Protein AF-A0A1S3XSA6-F1 (afdb_monomer)

Mean predicted aligned error: 16.28 Å

Secondary structure (DSSP, 8-state):
---PPPTT---PPPP------PPPSSPPPHHHHHHHHHHHHHHH-PPPP-PPP-SHHHHHHHHHHHHHHHHHTTT-HHHHHHHHHHHHHHT-HHHHHHHHHHHHHH-TT-HHHHHHHHHH-TT-HHHHHHHHHHHHHTT-HHHHTTTSHHHHHHHHHHHHHHH-SHHHHHHHHHHHT-S-----

InterPro domains:
  IPR011990 Tetratricopeptide-like helical domain superfamily [G3DSA:1.25.40.10] (27-174)
  IPR011990 Tetratricopeptide-like helical domain superfamily [SSF48452] (32-171)
  IPR045075 Pre-mRNA-splicing factor Syf1-like [PTHR11246] (20-114)

Radius of gyration: 31.38 Å; Cα contacts (8 Å, |Δi|>4): 63; chains: 1; bounding box: 75×47×92 Å

Sequence (184 aa):
MRVKSDPTRVKFPRPIKVKVRFPAPIQITAEQILREARDTHKSQIQPPPKQKIADSTELADYRNRKRKEFEGQINNKKSLVKYAKWEETQKDFKRTRSIYERAIELNYRDHTIWDRAVTLLPKVNQLWYKYIHMEEMLGNVNLCHKDRGEDLYEKFVAFEKRYGDRESIEDAIIGKGGLNMKMK

pLDDT: mean 72.9, std 14.92, range [29.28, 92.06]

Organism: Nicotiana tabacum (NCBI:txid4097)

Nearest PDB structures (foldseek):
  6qdv-assembly1_S  TM=5.334E-01  e=1.587E-08  Homo sapiens
  7w5b-assembly1_J  TM=5.262E-01  e=1.500E-08  Homo sapiens
  7w5a-assembly1_J  TM=5.262E-01  e=1.587E-08  Homo sapiens
  7w59-assembly1_J  TM=5.168E-01  e=1.500E-08  Homo sapiens
  5mq0-assembly1_S  TM=5.072E-01  e=1.028E-04  Saccharomyces cerevisiae

Foldseek 3Di:
DDDDDDPPDDDDDDDDPPPDPDPDPDDCDPVNVVVVVVVVVVVVPDDPDQDDDDDPVSVVVVVVVVVVVLVVVLVPLVSLVVVLVVVLVVLPLVVSQVSLVSSCVVPVPPVVSLVVNCQSCVVPVVSVVSNQVSCVVVVVPVVCPPDPVCVSVVVVVVLCVVQPDDPSSSVVSVVVPDDDPPPD

Solvent-accessible surface area (backbone atoms only — not comparable to full-atom values): 11521 Å² total; per-residue (Å²): 136,83,83,79,76,72,95,76,75,79,80,74,76,80,80,80,83,76,78,78,87,66,82,67,96,69,77,90,46,74,65,57,53,54,51,50,53,52,56,52,56,58,66,69,63,66,75,79,80,88,78,83,78,86,47,76,66,55,48,51,51,49,51,51,53,54,48,53,57,47,60,77,36,62,88,39,73,75,47,43,60,54,44,31,57,50,31,55,77,68,67,39,61,73,60,27,48,58,43,46,53,53,46,37,75,77,44,72,83,48,60,70,59,50,57,50,45,46,72,74,44,67,86,43,62,72,57,53,55,52,49,53,51,48,39,51,76,69,67,44,58,85,58,56,74,59,74,52,45,50,55,52,47,50,53,47,52,54,44,47,76,71,36,60,60,80,67,51,43,59,52,47,60,56,64,76,67,71,83,79,88,74,88,123

Structure (mmCIF, N/CA/C/O backbone):
data_AF-A0A1S3XSA6-F1
#
_entry.id   AF-A0A1S3XSA6-F1
#
loop_
_atom_site.group_PDB
_atom_site.id
_atom_site.type_symbol
_atom_site.label_atom_id
_atom_site.label_alt_id
_atom_site.label_comp_id
_atom_site.label_asym_id
_atom_site.label_entity_id
_atom_site.label_seq_id
_atom_site.pdbx_PDB_ins_code
_atom_site.Cartn_x
_atom_site.Cartn_y
_atom_site.Cartn_z
_atom_site.occupancy
_atom_site.B_iso_or_equiv
_atom_site.auth_seq_id
_atom_site.auth_comp_id
_atom_site.auth_asym_id
_atom_site.auth_atom_id
_atom_s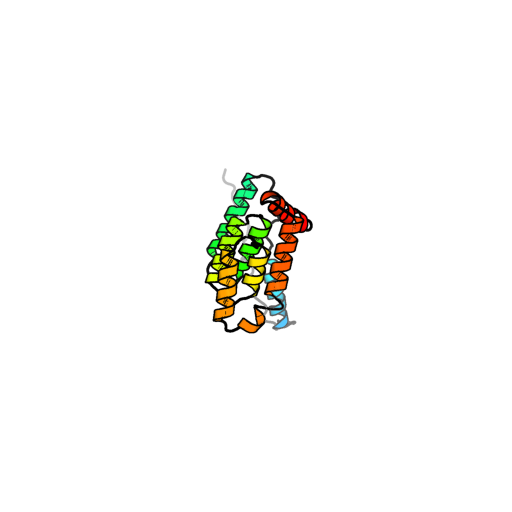ite.pdbx_PDB_model_num
ATOM 1 N N . MET A 1 1 ? -47.610 23.509 51.766 1.00 39.94 1 MET A N 1
ATOM 2 C CA . MET A 1 1 ? -47.870 22.512 52.830 1.00 39.94 1 MET A CA 1
ATOM 3 C C . MET A 1 1 ? -46.701 21.535 52.871 1.00 39.94 1 MET A C 1
ATOM 5 O O . MET A 1 1 ? -46.400 20.935 51.850 1.00 39.94 1 MET A O 1
ATOM 9 N N . ARG A 1 2 ? -45.966 21.463 53.988 1.00 44.72 2 ARG A N 1
ATOM 10 C CA . ARG A 1 2 ? -44.726 20.675 54.115 1.00 44.72 2 ARG A CA 1
ATOM 11 C C . ARG A 1 2 ? -45.075 19.310 54.714 1.00 44.72 2 ARG A C 1
ATOM 13 O O . ARG A 1 2 ? -45.509 19.254 55.861 1.00 44.72 2 ARG A O 1
ATOM 20 N N . VAL A 1 3 ? -44.935 18.243 53.927 1.00 54.56 3 VAL A N 1
ATOM 21 C CA . VAL A 1 3 ? -45.182 16.856 54.354 1.00 54.56 3 VAL A CA 1
ATOM 22 C C . VAL A 1 3 ? -44.220 16.530 55.499 1.00 54.56 3 VAL A C 1
ATOM 24 O O . VAL A 1 3 ? -43.004 16.519 55.305 1.00 54.56 3 VAL A O 1
ATOM 27 N N . LYS A 1 4 ? -44.752 16.346 56.712 1.00 54.97 4 LYS A N 1
ATOM 28 C CA . LYS A 1 4 ? -43.969 15.904 57.869 1.00 54.97 4 LYS A CA 1
ATOM 29 C C . LYS A 1 4 ? -43.559 14.451 57.617 1.00 54.97 4 LYS A C 1
ATOM 31 O O . LYS A 1 4 ? -44.414 13.605 57.397 1.00 54.97 4 LYS A O 1
ATOM 36 N N . SER A 1 5 ? -42.258 14.186 57.591 1.00 63.66 5 SER A N 1
ATOM 37 C CA . SER A 1 5 ? -41.700 12.835 57.506 1.00 63.66 5 SER A CA 1
ATOM 38 C C . SER A 1 5 ? -42.060 12.031 58.758 1.00 63.66 5 SER A C 1
ATOM 40 O O . SER A 1 5 ? -41.846 12.532 59.863 1.00 63.66 5 SER A O 1
ATOM 42 N N . ASP A 1 6 ? -42.567 10.808 58.578 1.00 62.34 6 ASP A N 1
ATOM 43 C CA . ASP A 1 6 ? -42.983 9.910 59.664 1.00 62.34 6 ASP A CA 1
ATOM 44 C C . ASP A 1 6 ? -41.880 9.715 60.725 1.00 62.34 6 ASP A C 1
ATOM 46 O O . ASP A 1 6 ? -40.767 9.295 60.379 1.00 62.34 6 ASP A O 1
ATOM 50 N N . PRO A 1 7 ? -42.164 9.965 62.020 1.00 61.25 7 PRO A N 1
ATOM 51 C CA . PRO A 1 7 ? -41.180 9.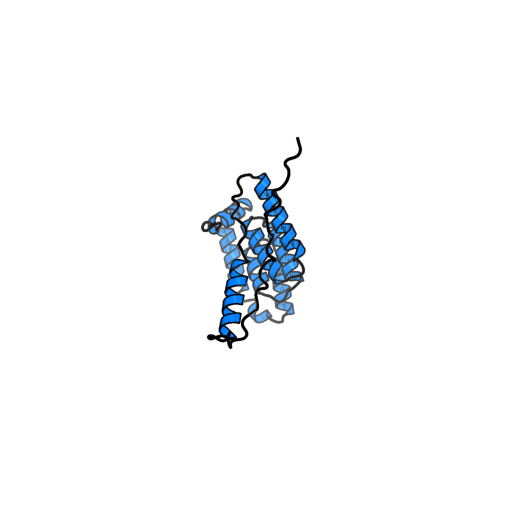881 63.103 1.00 61.25 7 PRO A CA 1
ATOM 52 C C . PRO A 1 7 ? -40.751 8.445 63.463 1.00 61.25 7 PRO A C 1
ATOM 54 O O . PRO A 1 7 ? -39.936 8.260 64.360 1.00 61.25 7 PRO A O 1
ATOM 57 N N . THR A 1 8 ? -41.255 7.421 62.768 1.00 64.19 8 THR A N 1
ATOM 58 C CA . THR A 1 8 ? -40.989 5.999 63.056 1.00 64.19 8 THR A CA 1
ATOM 59 C C . THR A 1 8 ? -40.078 5.302 62.040 1.00 64.19 8 THR A C 1
ATOM 61 O O . THR A 1 8 ? -39.776 4.117 62.196 1.00 64.19 8 THR A O 1
ATOM 64 N N . ARG A 1 9 ? -39.573 5.993 61.006 1.00 60.41 9 ARG A N 1
ATOM 65 C CA . ARG A 1 9 ? -38.708 5.358 59.993 1.00 60.41 9 ARG A CA 1
ATOM 66 C C . ARG A 1 9 ? -37.253 5.245 60.463 1.00 60.41 9 ARG A C 1
ATOM 68 O O . ARG A 1 9 ? -36.409 6.080 60.134 1.00 60.41 9 ARG A O 1
ATOM 75 N N . VAL A 1 10 ? -36.948 4.168 61.184 1.00 67.06 10 VAL A N 1
ATOM 76 C CA . VAL A 1 10 ? -35.579 3.788 61.571 1.00 67.06 10 VAL A CA 1
ATOM 77 C C . VAL A 1 10 ? -34.775 3.427 60.313 1.00 67.06 10 VAL A C 1
ATOM 79 O O . VAL A 1 10 ? -35.057 2.441 59.632 1.00 67.06 10 VAL A O 1
ATOM 82 N N . LYS A 1 11 ? -33.776 4.245 59.959 1.00 66.88 11 LYS A N 1
ATOM 83 C CA . LYS A 1 11 ? -32.819 3.925 58.888 1.00 66.88 11 LYS A CA 1
ATOM 84 C C . LYS A 1 11 ? -31.759 2.980 59.443 1.00 66.88 11 LYS A C 1
ATOM 86 O O . LYS A 1 11 ? -30.850 3.416 60.142 1.00 66.88 11 LYS A O 1
ATOM 91 N N . PHE A 1 12 ? -31.866 1.698 59.114 1.00 72.31 12 PHE A N 1
ATOM 92 C CA . PHE A 1 12 ? -30.829 0.727 59.448 1.00 72.31 12 PHE A CA 1
ATOM 93 C C . PHE A 1 12 ? -29.540 1.026 58.658 1.00 72.31 12 PHE A C 1
ATOM 95 O O . PHE A 1 12 ? -29.614 1.325 57.459 1.00 72.31 12 PHE A O 1
ATOM 102 N N . PRO A 1 13 ? -28.355 0.971 59.294 1.00 75.62 13 PRO A N 1
ATOM 103 C CA . PRO A 1 13 ? -27.086 1.122 58.591 1.00 75.62 13 PRO A CA 1
ATOM 104 C C . PRO A 1 13 ? -26.939 0.020 57.537 1.00 75.62 13 PRO A C 1
ATOM 106 O O . PRO A 1 13 ? -27.351 -1.121 57.755 1.00 75.62 13 PRO A O 1
ATOM 109 N N . ARG A 1 14 ? -26.359 0.353 56.372 1.00 75.56 14 ARG A N 1
ATOM 110 C CA . ARG A 1 14 ? -26.105 -0.647 55.323 1.00 75.56 14 ARG A CA 1
ATOM 111 C C . ARG A 1 14 ? -25.243 -1.766 55.921 1.00 75.56 14 ARG A C 1
ATOM 113 O O . ARG A 1 14 ? -24.195 -1.444 56.482 1.00 75.56 14 ARG A O 1
ATOM 120 N N . PRO A 1 15 ? -25.649 -3.042 55.816 1.00 71.06 15 PRO A N 1
ATOM 121 C CA . PRO A 1 15 ? -24.894 -4.132 56.409 1.00 71.06 15 PRO A CA 1
ATOM 122 C C . PRO A 1 15 ? -23.478 -4.143 55.833 1.00 71.06 15 PRO A C 1
ATOM 124 O O . PRO A 1 15 ? -23.282 -4.144 54.613 1.00 71.06 15 PRO A O 1
ATOM 127 N N . ILE A 1 16 ? -22.488 -4.123 56.723 1.00 68.75 16 ILE A N 1
ATOM 128 C CA . ILE A 1 16 ? -21.081 -4.267 56.360 1.00 68.75 16 ILE A CA 1
ATOM 129 C C . ILE A 1 16 ? -20.927 -5.696 55.845 1.00 68.75 16 ILE A C 1
ATOM 131 O O . ILE A 1 16 ? -21.114 -6.654 56.593 1.00 68.75 16 ILE A O 1
ATOM 135 N N . LYS A 1 17 ? -20.618 -5.857 54.556 1.00 74.69 17 LYS A N 1
ATOM 136 C CA . LYS A 1 17 ? -20.319 -7.174 53.988 1.00 74.69 17 LYS A CA 1
ATOM 137 C C . LYS A 1 17 ? -18.995 -7.660 54.574 1.00 74.69 17 LYS A C 1
ATOM 139 O O . LYS A 1 17 ? -17.927 -7.336 54.054 1.00 74.69 17 LYS A O 1
ATOM 144 N N . VAL A 1 18 ? -19.064 -8.420 55.664 1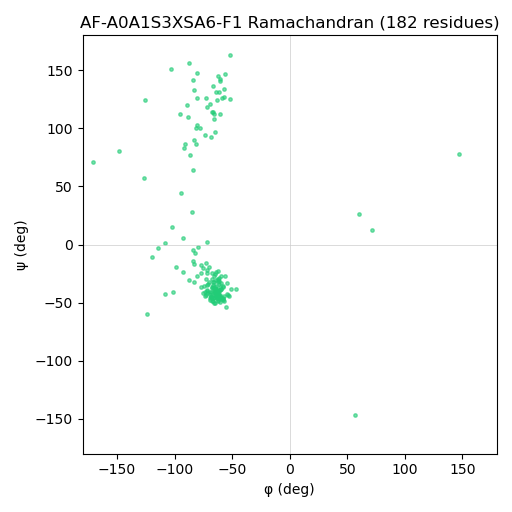.00 71.25 18 VAL A N 1
ATOM 145 C CA . VAL A 1 18 ? -17.915 -9.150 56.204 1.00 71.25 18 VAL A CA 1
ATOM 146 C C . VAL A 1 18 ? -17.538 -10.201 55.165 1.00 71.25 18 VAL A C 1
ATOM 148 O O . VAL A 1 18 ? -18.283 -11.150 54.927 1.00 71.25 18 VAL A O 1
ATOM 151 N N . LYS A 1 19 ? -16.409 -9.996 54.478 1.00 76.88 19 LYS A N 1
ATOM 152 C CA . LYS A 1 19 ? -15.885 -10.985 53.535 1.00 76.88 19 LYS A CA 1
ATOM 153 C C . LYS A 1 19 ? -15.439 -12.198 54.334 1.00 76.88 19 LYS A C 1
ATOM 155 O O . LYS A 1 19 ? -14.514 -12.123 55.140 1.00 76.88 19 LYS A O 1
ATOM 160 N N . VAL A 1 20 ? -16.138 -13.296 54.112 1.00 76.31 20 VAL A N 1
ATOM 161 C CA . VAL A 1 20 ? -15.875 -14.573 54.754 1.00 76.31 20 VAL A CA 1
ATOM 162 C C . VAL A 1 20 ? -14.480 -15.063 54.336 1.00 76.31 20 VAL A C 1
ATOM 164 O O . VAL A 1 20 ? -14.196 -15.153 53.145 1.00 76.31 20 VAL A O 1
ATOM 167 N N . ARG A 1 21 ? -13.595 -15.339 55.303 1.00 76.81 21 ARG A N 1
ATOM 168 C CA . ARG A 1 21 ? -12.204 -15.785 55.072 1.00 76.81 21 ARG A CA 1
ATOM 169 C C . ARG A 1 21 ? -12.067 -17.313 55.102 1.00 76.81 21 ARG A C 1
ATOM 171 O O . ARG A 1 21 ? -11.159 -17.838 55.739 1.00 76.81 21 ARG A O 1
ATOM 178 N N . PHE A 1 22 ? -12.978 -18.032 54.453 1.00 81.06 22 PHE A N 1
ATOM 179 C CA . PHE A 1 22 ? -12.767 -19.460 54.206 1.00 81.06 22 PHE A CA 1
ATOM 180 C C . PHE A 1 22 ? -11.851 -19.636 52.987 1.00 81.06 22 PHE A C 1
ATOM 182 O O . PHE A 1 22 ? -11.891 -18.793 52.083 1.00 81.06 22 PHE A O 1
ATOM 189 N N . PRO A 1 23 ? -11.013 -20.688 52.941 1.00 75.75 23 PRO A N 1
ATOM 190 C CA . PRO A 1 23 ? -10.256 -21.002 51.737 1.00 75.75 23 PRO A CA 1
ATOM 191 C C . PRO A 1 23 ? -11.228 -21.199 50.570 1.00 75.75 23 PRO A C 1
ATOM 193 O O . PRO A 1 23 ? -12.261 -21.855 50.715 1.00 75.75 23 PRO A O 1
ATOM 196 N N . ALA A 1 24 ? -10.919 -20.592 49.422 1.00 78.19 24 ALA A N 1
ATOM 197 C CA . ALA A 1 24 ? -11.760 -20.731 48.243 1.00 78.19 24 ALA A CA 1
ATOM 198 C C . ALA A 1 24 ? -11.806 -22.214 47.825 1.00 78.19 24 ALA A C 1
ATOM 200 O O . ALA A 1 24 ? -10.745 -22.832 47.713 1.00 78.19 24 ALA A O 1
ATOM 201 N N . PRO A 1 25 ? -12.998 -22.786 47.576 1.00 80.88 25 PRO A N 1
ATOM 202 C CA . PRO A 1 25 ? -13.129 -24.196 47.204 1.00 80.88 25 PRO A CA 1
ATOM 203 C C . PRO A 1 25 ? -12.467 -24.509 45.855 1.00 80.88 25 PRO A C 1
ATOM 205 O O . PRO A 1 25 ? -12.091 -25.646 45.599 1.00 80.88 25 PRO A O 1
ATOM 208 N N . ILE A 1 26 ? -12.306 -23.495 45.000 1.00 82.94 26 ILE A N 1
ATOM 209 C CA . ILE A 1 26 ? -11.613 -23.574 43.717 1.00 82.94 26 ILE A CA 1
ATOM 210 C C . ILE A 1 26 ? -10.546 -22.483 43.718 1.00 82.94 26 ILE A C 1
ATOM 212 O O . ILE A 1 26 ? -10.850 -21.308 43.936 1.00 82.94 26 ILE A O 1
ATOM 216 N N . GLN A 1 27 ? -9.295 -22.872 43.490 1.00 84.19 27 GLN A N 1
ATOM 217 C CA . GLN A 1 27 ? -8.189 -21.931 43.348 1.0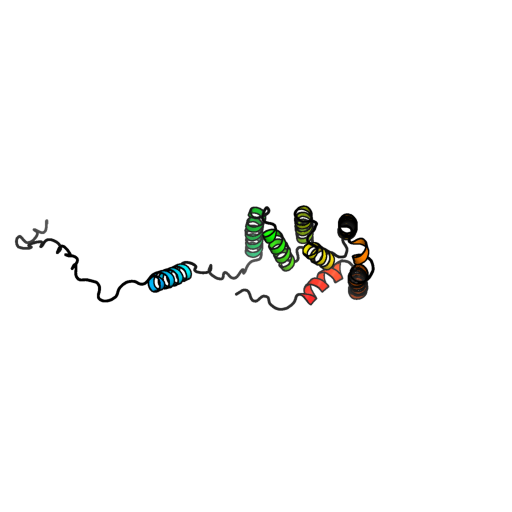0 84.19 27 GLN A CA 1
ATOM 218 C C . GLN A 1 27 ? -8.119 -21.421 41.910 1.00 84.19 27 GLN A C 1
ATOM 220 O O . GLN A 1 27 ? -8.326 -22.170 40.958 1.00 84.19 27 GLN A O 1
ATOM 225 N N . ILE A 1 28 ? -7.812 -20.137 41.748 1.00 81.38 28 ILE A N 1
ATOM 226 C CA . ILE A 1 28 ? -7.622 -19.542 40.427 1.00 81.38 28 ILE A CA 1
ATOM 227 C C . ILE A 1 28 ? -6.295 -20.061 39.867 1.00 81.38 28 ILE A C 1
ATOM 229 O O . ILE A 1 28 ? -5.238 -19.829 40.454 1.00 81.38 28 ILE A O 1
ATOM 233 N N . THR A 1 29 ? -6.346 -20.767 38.739 1.00 88.56 29 THR A N 1
ATOM 234 C CA . THR A 1 29 ? -5.151 -21.271 38.053 1.00 88.56 29 THR A CA 1
ATOM 235 C C . THR A 1 29 ? -4.602 -20.227 37.083 1.00 88.56 29 THR A C 1
ATOM 237 O O . THR A 1 29 ? -5.333 -19.371 36.579 1.00 88.56 29 THR A O 1
ATOM 240 N N . ALA A 1 30 ? -3.306 -20.309 36.770 1.00 85.62 30 ALA A N 1
ATOM 241 C CA . ALA A 1 30 ? -2.697 -19.443 35.758 1.00 85.62 30 ALA A CA 1
ATOM 242 C C . ALA A 1 30 ? -3.386 -19.595 34.387 1.00 85.62 30 ALA A C 1
ATOM 244 O O . ALA A 1 30 ? -3.577 -18.613 33.676 1.00 85.62 30 ALA A O 1
ATOM 245 N N . GLU A 1 31 ? -3.829 -20.806 34.042 1.00 87.50 31 GLU A N 1
ATOM 246 C CA . GLU A 1 31 ? -4.564 -21.070 32.803 1.00 87.50 31 GLU A CA 1
ATOM 247 C C . GLU A 1 31 ? -5.927 -20.362 32.768 1.00 87.50 31 GLU A C 1
ATOM 249 O O . GLU A 1 31 ? -6.280 -19.778 31.742 1.00 87.50 31 GLU A O 1
ATOM 254 N N . GLN A 1 32 ? -6.658 -20.347 33.890 1.00 88.50 32 GLN A N 1
ATOM 255 C CA . GLN A 1 32 ? -7.935 -19.639 34.017 1.00 88.50 32 GLN A CA 1
ATOM 256 C C . GLN A 1 32 ? -7.759 -18.143 33.719 1.00 88.50 32 GLN A C 1
ATOM 258 O O . GLN A 1 32 ? -8.495 -17.585 32.907 1.00 88.50 32 GLN A O 1
ATOM 263 N N . ILE A 1 33 ? -6.733 -17.520 34.313 1.00 89.88 33 ILE A N 1
ATOM 264 C CA . ILE A 1 33 ? -6.421 -16.095 34.124 1.00 89.88 33 ILE A CA 1
ATOM 265 C C . ILE A 1 33 ? -6.049 -15.816 32.667 1.00 89.88 33 ILE A C 1
ATOM 267 O O . ILE A 1 33 ? -6.543 -14.863 32.069 1.00 89.88 33 ILE A O 1
ATOM 271 N N . LEU A 1 34 ? -5.191 -16.648 32.071 1.00 89.69 34 LEU A N 1
ATOM 272 C CA . LEU A 1 34 ? -4.741 -16.461 30.689 1.00 89.69 34 LEU A CA 1
ATOM 273 C C . LEU A 1 34 ? -5.882 -16.649 29.677 1.00 89.69 34 LEU A C 1
ATOM 275 O O . LEU A 1 34 ? -5.952 -15.920 28.684 1.00 89.69 34 LEU A O 1
ATOM 279 N N . ARG A 1 35 ? -6.794 -17.595 29.928 1.00 88.69 35 ARG A N 1
ATOM 280 C CA . ARG A 1 35 ? -7.989 -17.820 29.104 1.00 88.69 35 ARG A CA 1
ATOM 281 C C . ARG A 1 35 ? -8.971 -16.652 29.216 1.00 88.69 35 ARG A C 1
ATOM 283 O O . ARG A 1 35 ? -9.378 -16.115 28.189 1.00 88.69 35 ARG A O 1
ATOM 290 N N . GLU A 1 36 ? -9.277 -16.207 30.432 1.00 90.19 36 GLU A N 1
ATOM 291 C CA . GLU A 1 36 ? -10.176 -15.074 30.681 1.00 90.19 36 GLU A CA 1
ATOM 292 C C . GLU A 1 36 ? -9.615 -13.760 30.114 1.00 90.19 36 GLU A C 1
ATOM 294 O O . GLU A 1 36 ? -10.336 -13.009 29.454 1.00 90.19 36 GLU A O 1
ATOM 299 N N . ALA A 1 37 ? -8.309 -13.513 30.268 1.00 86.12 37 ALA A N 1
ATOM 300 C CA . ALA A 1 37 ? -7.635 -12.358 29.679 1.00 86.12 37 ALA A CA 1
ATOM 301 C C . ALA A 1 37 ? -7.731 -12.365 28.146 1.00 86.12 37 ALA A C 1
ATOM 303 O O . ALA A 1 37 ? -8.032 -11.339 27.532 1.00 86.12 37 ALA A O 1
ATOM 304 N N . ARG A 1 38 ? -7.529 -13.528 27.514 1.00 82.19 38 ARG A N 1
ATOM 305 C CA . ARG A 1 38 ? -7.666 -13.690 26.061 1.00 82.19 38 ARG A CA 1
ATOM 306 C C . ARG A 1 38 ? -9.099 -13.452 25.585 1.00 82.19 38 ARG A C 1
ATOM 308 O O . ARG A 1 38 ? -9.282 -12.782 24.567 1.00 82.19 38 ARG A O 1
ATOM 315 N N . ASP A 1 39 ? -10.097 -13.986 26.280 1.00 80.06 39 ASP A N 1
ATOM 316 C CA . ASP A 1 39 ? -11.504 -13.848 25.887 1.00 80.06 39 ASP A CA 1
ATOM 317 C C . ASP A 1 39 ? -12.013 -12.408 26.106 1.00 80.06 39 ASP A C 1
ATOM 319 O O . ASP A 1 39 ? -12.742 -11.860 25.270 1.00 80.06 39 ASP A O 1
ATOM 323 N N . THR A 1 40 ? -11.519 -11.734 27.147 1.00 74.69 40 THR A N 1
ATOM 324 C CA . THR A 1 40 ? -11.792 -10.312 27.421 1.00 74.69 40 THR A CA 1
ATOM 325 C C . THR A 1 40 ? -11.143 -9.397 26.378 1.00 74.69 40 THR A C 1
ATOM 327 O O . THR A 1 40 ? -11.785 -8.502 25.830 1.00 74.69 40 THR A O 1
ATOM 330 N N . HIS A 1 41 ? -9.879 -9.639 26.022 1.00 70.94 41 HIS A N 1
ATOM 331 C CA . HIS A 1 41 ? -9.213 -8.858 24.976 1.00 70.94 41 HIS A CA 1
ATOM 332 C C . HIS A 1 41 ? -9.868 -9.033 23.601 1.00 70.94 41 HIS A C 1
ATOM 334 O O . HIS A 1 41 ? -10.018 -8.059 22.863 1.00 70.94 41 HIS A O 1
ATOM 340 N N . LYS A 1 42 ? -10.290 -10.254 23.245 1.00 61.12 42 LYS A N 1
ATOM 341 C CA . LYS A 1 42 ? -10.992 -10.506 21.976 1.00 61.12 42 LYS A CA 1
ATOM 342 C C . LYS A 1 42 ? -12.337 -9.790 21.887 1.00 61.12 42 LYS A C 1
ATOM 344 O O . LYS A 1 42 ? -12.705 -9.355 20.803 1.00 61.12 42 LYS A O 1
ATOM 349 N N . SER A 1 43 ? -13.057 -9.672 22.999 1.00 60.78 43 SER A N 1
ATOM 350 C CA . SER A 1 43 ? -14.363 -9.002 23.050 1.00 60.78 43 SER A CA 1
ATOM 351 C C . SER A 1 43 ? -14.264 -7.472 23.041 1.00 60.78 43 SER A C 1
ATOM 353 O O . SER A 1 43 ? -15.190 -6.813 22.570 1.00 60.78 43 SER A O 1
ATOM 355 N N . GLN A 1 44 ? -13.137 -6.895 23.474 1.00 66.94 44 GLN A N 1
ATOM 356 C CA . GLN A 1 44 ? -12.888 -5.449 23.375 1.00 66.94 44 GLN A CA 1
ATOM 357 C C . GLN A 1 44 ? -12.610 -4.967 21.944 1.00 66.94 44 GLN A C 1
ATOM 359 O O . GLN A 1 44 ? -12.933 -3.827 21.611 1.00 66.94 44 GLN A O 1
ATOM 364 N N . ILE A 1 45 ? -12.040 -5.808 21.076 1.00 67.38 45 ILE A N 1
ATOM 365 C CA . ILE A 1 45 ? -11.743 -5.430 19.687 1.00 67.38 45 ILE A CA 1
ATOM 366 C C . ILE A 1 45 ? -12.985 -5.696 18.833 1.00 67.38 45 ILE A C 1
ATOM 368 O O . ILE A 1 45 ? -13.066 -6.682 18.100 1.00 67.38 45 ILE A O 1
ATOM 372 N N . GLN A 1 46 ? -13.978 -4.815 18.927 1.00 71.25 46 GLN A N 1
ATOM 373 C CA . GLN A 1 46 ? -15.075 -4.825 17.964 1.00 71.25 46 GLN A CA 1
ATOM 374 C C . GLN A 1 46 ? -14.559 -4.273 16.628 1.00 71.25 46 GLN A C 1
ATOM 376 O O . GLN A 1 46 ? -13.982 -3.180 16.606 1.00 71.25 46 GLN A O 1
ATOM 381 N N . PRO A 1 47 ? -14.720 -5.000 15.505 1.00 73.19 47 PRO A N 1
ATOM 382 C CA . PRO A 1 47 ? -14.366 -4.450 14.208 1.00 73.19 47 PRO A CA 1
ATOM 383 C C . PRO A 1 47 ? -15.238 -3.217 13.926 1.00 73.19 47 PRO A C 1
ATOM 385 O O . PRO A 1 47 ? -16.410 -3.197 14.316 1.00 73.19 47 PRO A O 1
ATOM 388 N N . PRO A 1 48 ? -14.700 -2.193 13.243 1.00 75.56 48 PRO A N 1
ATOM 389 C CA . PRO A 1 48 ? -15.490 -1.029 12.870 1.00 75.56 48 PRO A CA 1
ATOM 390 C C . PRO A 1 48 ? -16.719 -1.451 12.044 1.00 75.56 48 PRO A C 1
ATOM 392 O O . PRO A 1 48 ? -16.643 -2.421 11.278 1.00 75.56 48 PRO A O 1
ATOM 395 N N . PRO A 1 49 ? -17.854 -0.741 12.177 1.00 82.12 49 PRO A N 1
ATOM 396 C CA . PRO A 1 49 ? -19.064 -1.066 11.436 1.00 82.12 49 PRO A CA 1
ATOM 397 C C . PRO A 1 49 ? -18.812 -0.972 9.927 1.00 82.12 49 PRO A C 1
ATOM 399 O O . PRO A 1 49 ? -18.121 -0.075 9.440 1.00 82.12 49 PRO A O 1
ATOM 402 N N . LYS A 1 50 ? -19.387 -1.911 9.171 1.00 80.25 50 LYS A N 1
ATOM 403 C CA . LYS A 1 50 ? -19.238 -1.981 7.712 1.00 80.25 50 LYS A CA 1
ATOM 404 C C . LYS A 1 50 ? -20.067 -0.876 7.057 1.00 80.25 50 LYS A C 1
ATOM 406 O O . LYS A 1 50 ? -21.259 -1.055 6.821 1.00 80.25 50 LYS A O 1
ATOM 411 N N . GLN A 1 51 ? -19.445 0.264 6.773 1.00 78.19 51 GLN A N 1
ATOM 412 C CA . GLN A 1 51 ? -20.082 1.363 6.049 1.00 78.19 51 GLN A CA 1
ATOM 413 C C . GLN A 1 51 ? -20.059 1.083 4.539 1.00 78.19 51 GLN A C 1
ATOM 415 O O . GLN A 1 51 ? -19.000 0.811 3.971 1.00 78.19 51 GLN A O 1
ATOM 420 N N . LYS A 1 52 ? -21.224 1.137 3.885 1.00 82.50 52 LYS A N 1
ATOM 421 C CA . LYS A 1 52 ? -21.318 1.134 2.418 1.00 82.50 52 LYS A CA 1
ATOM 422 C C . LYS A 1 52 ? -21.111 2.565 1.928 1.00 82.50 52 LYS A C 1
ATOM 424 O O . LYS A 1 52 ? -21.710 3.474 2.486 1.00 82.50 52 LYS A O 1
ATOM 429 N N . ILE A 1 53 ? -20.267 2.738 0.920 1.00 81.50 53 ILE A N 1
ATOM 430 C CA . ILE A 1 53 ? -20.029 4.031 0.271 1.00 81.50 53 ILE A CA 1
ATOM 431 C C . ILE A 1 53 ? -21.056 4.145 -0.855 1.00 81.50 53 ILE A C 1
ATOM 433 O O . ILE A 1 53 ? -21.084 3.261 -1.716 1.00 81.50 53 ILE A O 1
ATOM 437 N N . ALA A 1 54 ? -21.915 5.163 -0.815 1.00 81.56 54 ALA A N 1
ATOM 438 C CA . ALA A 1 54 ? -22.968 5.357 -1.814 1.00 81.56 54 ALA A CA 1
ATOM 439 C C . ALA A 1 54 ? -22.580 6.434 -2.834 1.00 81.56 54 ALA A C 1
ATOM 441 O O . ALA A 1 54 ? -22.757 6.228 -4.035 1.00 81.56 54 ALA A O 1
ATOM 442 N N . ASP A 1 55 ? -21.975 7.527 -2.363 1.00 88.38 55 ASP A N 1
ATOM 443 C CA . ASP A 1 55 ? -21.760 8.717 -3.183 1.00 88.38 55 ASP A CA 1
ATOM 444 C C . ASP A 1 55 ? -20.313 8.858 -3.680 1.00 88.38 55 ASP A C 1
ATOM 446 O O . ASP A 1 55 ? -19.341 8.463 -3.028 1.00 88.38 55 ASP A O 1
ATOM 450 N N . SER A 1 56 ? -20.146 9.496 -4.845 1.00 87.94 56 SER A N 1
ATOM 451 C CA . SER A 1 56 ? -18.820 9.787 -5.420 1.00 87.94 56 SER A CA 1
ATOM 452 C C . SER A 1 56 ? -17.975 10.692 -4.512 1.00 87.94 56 SER A C 1
ATOM 454 O O . SER A 1 56 ? -16.752 10.544 -4.458 1.00 87.94 56 SER A O 1
ATOM 456 N N . THR A 1 57 ? -18.612 11.619 -3.793 1.00 87.50 57 THR A N 1
ATOM 457 C CA . THR A 1 57 ? -17.943 12.500 -2.823 1.00 87.50 57 THR A CA 1
ATOM 458 C C . THR A 1 57 ? -17.452 11.704 -1.615 1.00 87.50 57 THR A C 1
ATOM 460 O O . THR A 1 57 ? -16.283 11.807 -1.247 1.00 87.50 57 THR A O 1
ATOM 463 N N . GLU A 1 58 ? -18.283 10.810 -1.072 1.00 86.31 58 GLU A N 1
ATOM 464 C CA . GLU A 1 58 ? -17.892 9.917 0.027 1.00 86.31 58 GLU A CA 1
ATOM 465 C C . GLU A 1 58 ? -16.730 8.994 -0.365 1.00 86.31 58 GLU A C 1
ATOM 467 O O . GLU A 1 58 ? -15.836 8.723 0.442 1.00 86.31 58 GLU A O 1
ATOM 472 N N . LEU A 1 59 ? -16.703 8.524 -1.617 1.00 85.00 59 LEU A N 1
ATOM 473 C CA . LEU A 1 59 ? -15.591 7.731 -2.137 1.00 85.00 59 LEU A CA 1
ATOM 474 C C . LEU A 1 59 ? -14.286 8.540 -2.174 1.00 85.00 59 LEU A C 1
ATOM 476 O O . LEU A 1 59 ? -13.220 8.005 -1.850 1.00 85.00 59 LEU A O 1
ATOM 480 N N . ALA A 1 60 ? -14.351 9.817 -2.554 1.00 86.44 60 ALA A N 1
ATOM 481 C CA . ALA A 1 60 ? -13.194 10.708 -2.551 1.00 86.44 60 ALA A CA 1
ATOM 482 C C . ALA A 1 60 ? -12.680 10.963 -1.124 1.00 86.44 60 ALA A C 1
ATOM 484 O O . ALA A 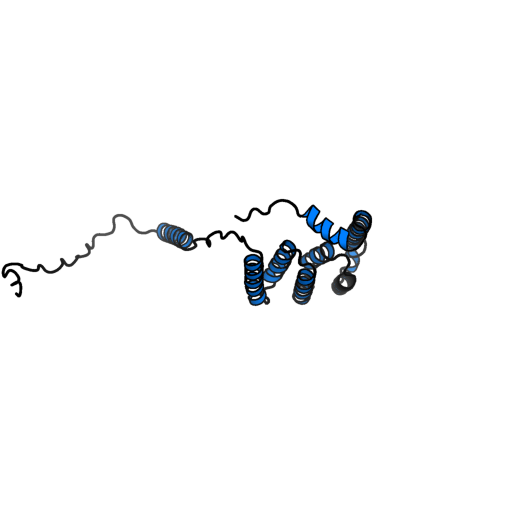1 60 ? -11.477 10.842 -0.878 1.00 86.44 60 ALA A O 1
ATOM 485 N N . ASP A 1 61 ? -13.577 11.206 -0.170 1.00 88.56 61 ASP A N 1
ATOM 486 C CA . ASP A 1 61 ? -13.223 11.391 1.241 1.00 88.56 61 ASP A CA 1
ATOM 487 C C . ASP A 1 61 ? -12.631 10.122 1.855 1.00 88.56 61 ASP A C 1
ATOM 489 O O . ASP A 1 61 ? -11.612 10.168 2.555 1.00 88.56 61 ASP A O 1
ATOM 493 N N . TYR A 1 62 ? -13.200 8.959 1.526 1.00 88.25 62 TYR A N 1
ATOM 494 C CA . TYR A 1 62 ? -12.643 7.664 1.903 1.00 88.25 62 TYR A CA 1
ATOM 495 C C . TYR A 1 62 ? -11.211 7.501 1.379 1.00 88.25 62 TYR A C 1
ATOM 497 O O . TYR A 1 62 ? -10.312 7.151 2.151 1.00 88.25 62 TYR A O 1
ATOM 505 N N . ARG A 1 63 ? -10.979 7.789 0.090 1.00 88.56 63 ARG A N 1
ATOM 506 C CA . ARG A 1 63 ? -9.645 7.724 -0.529 1.00 88.56 63 ARG A CA 1
ATOM 507 C C . ARG A 1 63 ? -8.666 8.657 0.174 1.00 88.56 63 ARG A C 1
ATOM 509 O O . ARG A 1 63 ? -7.570 8.227 0.518 1.00 88.56 63 ARG A O 1
ATOM 516 N N . ASN A 1 64 ? -9.061 9.899 0.435 1.00 90.12 64 ASN A N 1
ATOM 517 C CA . ASN A 1 64 ? -8.210 10.889 1.095 1.00 90.12 64 ASN A CA 1
ATOM 518 C C . ASN A 1 64 ? -7.857 10.478 2.529 1.00 90.12 64 ASN A C 1
ATOM 520 O O . ASN A 1 64 ? -6.690 10.545 2.920 1.00 90.12 64 ASN A O 1
ATOM 524 N N . ARG A 1 65 ? -8.827 9.967 3.296 1.00 91.19 65 ARG A N 1
ATOM 525 C CA . ARG A 1 65 ? -8.585 9.439 4.646 1.00 91.19 65 ARG A CA 1
ATOM 526 C C . ARG A 1 65 ? -7.605 8.267 4.627 1.00 91.19 65 ARG A C 1
ATOM 528 O O . ARG A 1 65 ? -6.628 8.282 5.371 1.00 91.19 65 ARG A O 1
ATOM 535 N N . LYS A 1 66 ? -7.826 7.279 3.752 1.00 89.44 66 LYS A N 1
ATOM 536 C CA . LYS A 1 66 ? -6.932 6.117 3.618 1.00 89.44 66 LYS A CA 1
ATOM 537 C C . LYS A 1 66 ? -5.523 6.520 3.187 1.00 89.44 66 LYS A C 1
ATOM 539 O O . LYS A 1 66 ? -4.562 5.990 3.735 1.00 89.44 66 LYS A O 1
ATOM 544 N N . ARG A 1 67 ? -5.382 7.477 2.266 1.00 91.50 67 ARG A N 1
ATOM 545 C CA . ARG A 1 67 ? -4.070 8.016 1.867 1.00 91.50 67 ARG A CA 1
ATOM 546 C C . ARG A 1 67 ? -3.349 8.661 3.035 1.00 91.50 67 ARG A C 1
ATOM 548 O O . ARG A 1 67 ? -2.195 8.332 3.272 1.00 91.50 67 ARG A O 1
ATOM 555 N N . LYS A 1 68 ? -4.041 9.491 3.817 1.00 92.06 68 LYS A N 1
ATOM 556 C CA . LYS A 1 68 ? -3.461 10.132 5.003 1.00 92.06 68 LYS A CA 1
ATOM 557 C C . LYS A 1 68 ? -2.965 9.109 6.031 1.00 92.06 68 LYS A C 1
ATOM 559 O O . LYS A 1 68 ? -1.907 9.305 6.621 1.00 92.06 68 LYS A O 1
ATOM 564 N N . GLU A 1 69 ? -3.687 8.000 6.218 1.00 90.75 69 GLU A N 1
ATOM 565 C CA . GLU A 1 69 ? -3.230 6.888 7.069 1.00 90.75 69 GLU A CA 1
ATOM 566 C C . GLU A 1 69 ? -1.930 6.258 6.548 1.00 90.75 69 GLU A C 1
ATOM 568 O O . GLU A 1 69 ? -1.013 6.010 7.330 1.00 90.75 69 GLU A O 1
ATOM 573 N N . PHE A 1 70 ? -1.832 6.009 5.237 1.00 90.19 70 PHE A N 1
ATOM 574 C CA . PHE A 1 70 ? -0.626 5.440 4.632 1.00 90.19 70 PHE A CA 1
ATOM 575 C C . PHE A 1 70 ? 0.554 6.414 4.643 1.00 90.19 70 PHE A C 1
ATOM 577 O O . PHE A 1 70 ? 1.672 6.008 4.956 1.00 90.19 70 PHE A O 1
ATOM 584 N N . GLU A 1 71 ? 0.318 7.694 4.362 1.00 87.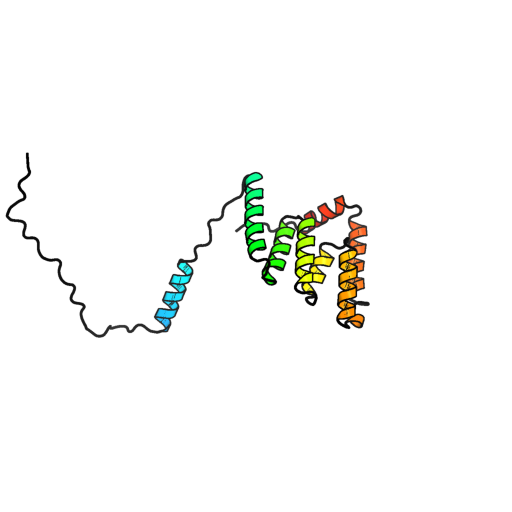62 71 GLU A N 1
ATOM 585 C CA . GLU A 1 71 ? 1.343 8.740 4.410 1.00 87.62 71 GLU A CA 1
ATOM 586 C C . GLU A 1 71 ? 1.870 8.955 5.831 1.00 87.62 71 GLU A C 1
ATOM 588 O O . GLU A 1 71 ? 3.076 9.098 6.021 1.00 87.62 71 GLU A O 1
ATOM 593 N N . GLY A 1 72 ? 1.017 8.853 6.855 1.00 88.31 72 GLY A N 1
ATOM 594 C CA . GLY A 1 72 ? 1.469 8.833 8.250 1.00 88.31 72 GLY A CA 1
ATOM 595 C C . GLY A 1 72 ? 2.377 7.639 8.581 1.00 88.31 72 GLY A C 1
ATOM 596 O O . GLY A 1 72 ? 3.176 7.699 9.512 1.00 88.31 72 GLY A O 1
ATOM 597 N N . GLN A 1 73 ? 2.295 6.558 7.802 1.00 83.25 73 GLN A N 1
ATOM 598 C CA . GLN A 1 73 ? 3.099 5.347 7.959 1.00 83.25 73 GLN A CA 1
ATOM 599 C C . GLN A 1 73 ? 4.247 5.251 6.945 1.00 83.25 73 GLN A C 1
ATOM 601 O O . GLN A 1 73 ? 4.811 4.165 6.798 1.00 83.25 73 GLN A O 1
ATOM 606 N N . ILE A 1 74 ? 4.613 6.342 6.259 1.00 78.12 74 ILE A N 1
ATOM 607 C CA . ILE A 1 74 ? 5.556 6.320 5.125 1.00 78.12 74 ILE A CA 1
ATOM 608 C C . ILE A 1 74 ? 6.948 5.780 5.485 1.00 78.12 74 ILE A C 1
ATOM 610 O O . ILE A 1 74 ? 7.615 5.182 4.648 1.00 78.12 74 ILE A O 1
ATOM 614 N N . ASN A 1 75 ? 7.361 5.916 6.749 1.00 76.62 75 ASN A N 1
ATOM 615 C CA . ASN A 1 75 ? 8.643 5.401 7.235 1.00 76.62 75 ASN A CA 1
ATOM 616 C C . ASN A 1 75 ? 8.665 3.861 7.383 1.00 76.62 75 ASN A C 1
ATOM 618 O O . ASN A 1 75 ? 9.719 3.241 7.504 1.00 76.62 75 ASN A O 1
ATOM 622 N N . ASN A 1 76 ? 7.501 3.204 7.391 1.00 80.00 76 ASN A N 1
ATOM 623 C CA . ASN A 1 76 ? 7.416 1.753 7.519 1.00 80.00 76 ASN A CA 1
ATOM 624 C C . ASN A 1 76 ? 7.482 1.081 6.139 1.00 80.00 76 ASN A C 1
ATOM 626 O O . ASN A 1 76 ? 6.513 1.077 5.389 1.00 80.00 76 ASN A O 1
ATOM 630 N N . LYS A 1 77 ? 8.585 0.393 5.830 1.00 76.38 77 LYS A N 1
ATOM 631 C CA . LYS A 1 77 ? 8.775 -0.308 4.541 1.00 76.38 77 LYS A CA 1
ATOM 632 C C . LYS A 1 77 ? 7.609 -1.239 4.166 1.00 76.38 77 LYS A C 1
ATOM 634 O O . LYS A 1 77 ? 7.193 -1.295 3.011 1.00 76.38 77 LYS A O 1
ATOM 639 N N . LYS A 1 78 ? 7.026 -1.943 5.146 1.00 78.75 78 LYS A N 1
ATOM 640 C CA . LYS A 1 78 ? 5.897 -2.865 4.912 1.00 78.75 78 LYS A CA 1
ATOM 641 C C . LYS A 1 78 ? 4.587 -2.135 4.597 1.00 78.75 78 LYS A C 1
ATOM 643 O O . LYS A 1 78 ? 3.701 -2.743 3.995 1.00 78.75 78 LYS A O 1
ATOM 648 N N . SER A 1 79 ? 4.425 -0.880 5.024 1.00 85.50 79 SER A N 1
ATOM 649 C CA . SER A 1 79 ? 3.221 -0.088 4.739 1.00 85.50 79 SER A CA 1
ATOM 650 C C . SER A 1 79 ? 3.208 0.380 3.282 1.00 85.50 79 SER A C 1
ATOM 652 O O . SER A 1 79 ? 2.153 0.332 2.661 1.00 85.50 79 SER A O 1
ATOM 654 N N . LEU A 1 80 ? 4.368 0.713 2.701 1.00 85.44 80 LEU A N 1
ATOM 655 C CA . LEU A 1 80 ? 4.488 1.179 1.314 1.00 85.44 80 LEU A CA 1
ATOM 656 C C . LEU A 1 80 ? 4.043 0.134 0.295 1.00 85.44 80 LEU A C 1
ATOM 658 O O . LEU A 1 80 ? 3.289 0.449 -0.619 1.00 85.44 80 LEU A O 1
ATOM 662 N N . VAL A 1 81 ? 4.427 -1.129 0.490 1.00 85.25 81 VAL A N 1
ATOM 663 C CA . VAL A 1 81 ? 3.977 -2.227 -0.383 1.00 85.25 81 VAL A CA 1
ATOM 664 C C . VAL A 1 81 ? 2.459 -2.423 -0.280 1.00 85.25 81 VAL A C 1
ATOM 666 O O . VAL A 1 81 ? 1.787 -2.662 -1.284 1.00 85.25 81 VAL A O 1
ATOM 669 N N . LYS A 1 82 ? 1.888 -2.285 0.925 1.00 87.88 82 LYS A N 1
ATOM 670 C CA . LYS A 1 82 ? 0.429 -2.329 1.125 1.00 87.88 82 LYS A CA 1
ATOM 671 C C . LYS A 1 82 ? -0.265 -1.124 0.493 1.00 87.88 82 LYS A C 1
ATOM 673 O O . LYS A 1 82 ? -1.353 -1.287 -0.049 1.00 87.88 82 LYS A O 1
ATOM 678 N N . TYR A 1 83 ? 0.359 0.049 0.554 1.00 90.31 83 TYR A N 1
ATOM 679 C CA . TYR A 1 83 ? -0.158 1.275 -0.036 1.00 90.31 83 TYR A CA 1
ATOM 680 C C . TYR A 1 83 ? -0.175 1.183 -1.563 1.00 90.31 83 TYR A C 1
ATOM 682 O O . TYR A 1 83 ? -1.213 1.430 -2.167 1.00 90.31 83 TYR A O 1
ATOM 690 N N . ALA A 1 84 ? 0.916 0.712 -2.174 1.00 88.81 84 ALA A N 1
ATOM 691 C CA . ALA A 1 84 ? 0.988 0.465 -3.611 1.00 88.81 84 ALA A CA 1
ATOM 692 C C . ALA A 1 84 ? -0.091 -0.528 -4.067 1.00 88.81 84 ALA A C 1
ATOM 694 O O . ALA A 1 84 ? -0.831 -0.246 -5.003 1.00 88.81 84 ALA A O 1
ATOM 695 N N . LYS A 1 85 ? -0.262 -1.640 -3.337 1.00 87.81 85 LYS A N 1
ATOM 696 C CA . LYS A 1 85 ? -1.335 -2.610 -3.604 1.00 87.81 85 LYS A CA 1
ATOM 697 C C . LYS A 1 85 ? -2.733 -2.001 -3.446 1.00 87.81 85 LYS A C 1
ATOM 699 O O . LYS A 1 85 ? -3.664 -2.418 -4.123 1.00 87.81 85 LYS A O 1
ATOM 704 N N . TRP A 1 86 ? -2.920 -1.046 -2.538 1.00 90.50 86 TRP A N 1
ATOM 705 C CA . TRP A 1 86 ? -4.201 -0.361 -2.388 1.00 90.50 86 TRP A CA 1
ATOM 706 C C . TRP A 1 86 ? -4.461 0.623 -3.537 1.00 90.50 86 TRP A C 1
ATOM 708 O O . TRP A 1 86 ? -5.552 0.588 -4.100 1.00 90.50 86 TRP A O 1
ATOM 718 N N . GLU A 1 87 ? -3.481 1.434 -3.945 1.00 89.88 87 GLU A N 1
ATOM 719 C CA . GLU A 1 87 ? -3.619 2.321 -5.117 1.00 89.88 87 GLU A CA 1
ATOM 720 C C . GLU A 1 87 ? -3.809 1.528 -6.422 1.00 89.88 87 GLU A C 1
ATOM 722 O O . GLU A 1 87 ? -4.573 1.958 -7.286 1.00 89.88 87 GLU A O 1
ATOM 727 N N . GLU A 1 88 ? -3.242 0.318 -6.519 1.00 86.19 88 GLU A N 1
ATOM 728 C CA . GLU A 1 88 ? -3.524 -0.638 -7.601 1.00 86.19 88 GLU A CA 1
ATOM 729 C C . GLU A 1 88 ? -5.028 -0.959 -7.673 1.00 86.19 88 GLU A C 1
ATOM 731 O O . GLU A 1 88 ? -5.627 -0.887 -8.744 1.00 86.19 88 GLU A O 1
ATOM 736 N N . THR A 1 89 ? -5.690 -1.207 -6.531 1.00 87.50 89 THR A N 1
ATOM 737 C CA . THR A 1 89 ? -7.156 -1.415 -6.511 1.00 87.50 89 THR A CA 1
ATOM 738 C C . THR A 1 89 ? -7.947 -0.169 -6.903 1.00 87.50 89 THR A C 1
ATOM 740 O O . THR A 1 89 ? -9.064 -0.282 -7.404 1.00 87.50 89 THR A O 1
ATOM 743 N N . GLN A 1 90 ? -7.382 1.020 -6.673 1.00 85.19 90 GLN A N 1
ATOM 744 C CA . GLN A 1 90 ? -7.984 2.292 -7.069 1.00 85.19 90 GLN A CA 1
ATOM 745 C C . GLN A 1 90 ? -7.714 2.643 -8.538 1.00 85.19 90 GLN A C 1
ATOM 747 O O . GLN A 1 90 ? -8.316 3.598 -9.029 1.00 85.19 90 GLN A O 1
ATOM 752 N N . LYS A 1 91 ? -6.868 1.860 -9.230 1.00 82.44 91 LYS A N 1
ATOM 753 C CA . LYS A 1 91 ? -6.451 2.037 -10.632 1.00 82.44 91 LYS A CA 1
ATOM 754 C C . LYS A 1 91 ? -5.739 3.364 -10.900 1.00 82.44 91 LYS A C 1
ATOM 756 O O . LYS A 1 91 ? -5.735 3.863 -12.021 1.00 82.44 91 LYS A O 1
ATOM 761 N N . ASP A 1 92 ? -5.112 3.941 -9.878 1.00 83.50 92 ASP A N 1
ATOM 762 C CA . ASP A 1 92 ? -4.295 5.141 -10.041 1.00 83.50 92 ASP A CA 1
ATOM 763 C C . ASP A 1 92 ? -2.837 4.743 -10.291 1.00 83.50 92 ASP A C 1
ATOM 765 O O . ASP A 1 92 ? -2.002 4.680 -9.380 1.00 83.50 92 ASP A O 1
ATOM 769 N N . PHE A 1 93 ? -2.520 4.438 -11.549 1.00 80.12 93 PHE A N 1
ATOM 770 C CA . PHE A 1 93 ? -1.184 3.975 -11.935 1.00 80.12 93 PHE A CA 1
ATOM 771 C C . PHE A 1 93 ? -0.114 5.059 -11.781 1.00 80.12 93 PHE A C 1
ATOM 773 O O . PHE A 1 93 ? 1.041 4.756 -11.471 1.00 80.12 93 PHE A O 1
ATOM 780 N N . LYS A 1 94 ? -0.492 6.335 -11.923 1.00 84.75 94 LYS A N 1
ATOM 781 C CA . LYS A 1 94 ? 0.427 7.466 -11.748 1.00 84.75 94 LYS A CA 1
ATOM 782 C C . LYS A 1 94 ? 0.900 7.566 -10.299 1.00 84.75 94 LYS A C 1
ATOM 784 O O . LYS A 1 94 ? 2.099 7.712 -10.058 1.00 84.75 94 LYS A O 1
ATOM 789 N N . ARG A 1 95 ? -0.015 7.457 -9.329 1.00 86.06 95 ARG A N 1
ATOM 790 C CA . ARG A 1 95 ? 0.345 7.421 -7.901 1.00 86.06 95 ARG A CA 1
ATOM 791 C C . ARG A 1 95 ? 1.066 6.132 -7.535 1.00 86.06 95 ARG A C 1
ATOM 793 O O . ARG A 1 95 ? 2.090 6.194 -6.858 1.00 86.06 95 ARG A O 1
ATOM 800 N N . THR A 1 96 ? 0.585 4.997 -8.041 1.00 88.44 96 THR A N 1
ATOM 801 C CA . THR A 1 96 ? 1.209 3.680 -7.841 1.00 88.44 96 THR A CA 1
ATOM 802 C C . THR A 1 96 ? 2.689 3.705 -8.227 1.00 88.44 96 THR A C 1
ATOM 804 O O . THR A 1 96 ? 3.531 3.268 -7.444 1.00 88.44 96 THR A O 1
ATOM 807 N N . ARG A 1 97 ? 3.033 4.326 -9.364 1.00 86.19 97 ARG A N 1
ATOM 808 C CA . ARG A 1 97 ? 4.424 4.548 -9.784 1.00 86.19 97 ARG A CA 1
ATOM 809 C C . ARG A 1 97 ? 5.244 5.294 -8.738 1.00 86.19 97 ARG A C 1
ATOM 811 O O . ARG A 1 97 ? 6.287 4.800 -8.327 1.00 86.19 97 ARG A O 1
ATOM 818 N N . SER A 1 98 ? 4.765 6.452 -8.288 1.00 88.50 98 SER A N 1
ATOM 819 C CA . SER A 1 98 ? 5.497 7.270 -7.314 1.00 88.50 98 SER A CA 1
ATOM 820 C C . SER A 1 98 ? 5.711 6.542 -5.981 1.00 88.50 98 SER A C 1
ATOM 822 O O . SER A 1 98 ? 6.719 6.759 -5.312 1.00 88.50 98 SER A O 1
ATOM 824 N N . ILE A 1 99 ? 4.779 5.670 -5.586 1.00 89.50 99 ILE A N 1
ATOM 825 C CA . ILE A 1 99 ? 4.909 4.856 -4.371 1.00 89.50 99 ILE A CA 1
ATOM 826 C C . ILE A 1 99 ? 5.944 3.748 -4.572 1.00 89.50 99 ILE A C 1
ATOM 828 O O . ILE A 1 99 ? 6.766 3.537 -3.683 1.00 89.50 99 ILE A O 1
ATOM 832 N N . TYR A 1 100 ? 5.939 3.064 -5.721 1.00 87.81 100 TYR A N 1
ATOM 833 C CA . TYR A 1 100 ? 6.949 2.049 -6.030 1.00 87.81 100 TYR A CA 1
ATOM 834 C C . TYR A 1 100 ? 8.352 2.643 -6.143 1.00 87.81 100 TYR A C 1
ATOM 836 O O . TYR A 1 100 ? 9.281 2.068 -5.590 1.00 87.81 100 TYR A O 1
ATOM 844 N N . GLU A 1 101 ? 8.506 3.808 -6.773 1.00 86.31 101 GLU A N 1
ATOM 845 C CA . GLU A 1 101 ? 9.788 4.523 -6.835 1.00 86.31 101 GLU A CA 1
ATOM 846 C C . GLU A 1 101 ? 10.319 4.825 -5.424 1.00 86.31 101 GLU A C 1
ATOM 848 O O . GLU A 1 101 ? 11.449 4.464 -5.105 1.00 86.31 101 GLU A O 1
ATOM 853 N N . ARG A 1 102 ? 9.472 5.356 -4.533 1.00 87.69 102 ARG A N 1
ATOM 854 C CA . ARG A 1 102 ? 9.835 5.580 -3.121 1.00 87.69 102 ARG A CA 1
ATOM 855 C C . ARG A 1 102 ? 10.152 4.283 -2.372 1.00 87.69 102 ARG A C 1
ATOM 857 O O . ARG A 1 102 ? 11.067 4.242 -1.554 1.00 87.69 102 ARG A O 1
ATOM 864 N N . ALA A 1 103 ? 9.396 3.214 -2.623 1.00 88.00 103 ALA A N 1
ATOM 865 C CA . ALA A 1 103 ? 9.638 1.914 -2.002 1.00 88.00 103 ALA A CA 1
ATOM 866 C C . ALA A 1 103 ? 10.993 1.325 -2.428 1.00 88.00 103 ALA A C 1
ATOM 868 O O . ALA A 1 103 ? 11.706 0.772 -1.590 1.00 88.00 103 ALA A O 1
ATOM 869 N N . ILE A 1 104 ? 11.358 1.494 -3.702 1.00 86.69 104 ILE A N 1
ATOM 870 C CA . ILE A 1 104 ? 12.653 1.102 -4.265 1.00 86.69 104 ILE A CA 1
ATOM 871 C C . ILE A 1 104 ? 13.785 1.927 -3.648 1.00 86.69 104 ILE A C 1
ATOM 873 O O . ILE A 1 104 ? 14.788 1.357 -3.233 1.00 86.69 104 ILE A O 1
ATOM 877 N N . GLU A 1 105 ? 13.626 3.247 -3.525 1.00 84.69 105 GLU A N 1
ATOM 878 C CA . GLU A 1 105 ? 14.635 4.117 -2.898 1.00 84.69 105 GLU A CA 1
ATOM 879 C C . GLU A 1 105 ? 14.943 3.697 -1.449 1.00 84.69 105 GLU A C 1
ATOM 881 O O . GLU A 1 105 ? 16.096 3.720 -1.021 1.00 84.69 105 GLU A O 1
ATOM 886 N N . LEU A 1 106 ? 13.932 3.245 -0.700 1.00 83.75 106 LEU A N 1
ATOM 887 C CA . LEU A 1 106 ? 14.096 2.779 0.683 1.00 83.75 106 LEU A CA 1
ATOM 888 C C . LEU A 1 106 ? 14.632 1.346 0.806 1.00 83.75 106 LEU A C 1
ATOM 890 O O . LEU A 1 106 ? 15.208 0.989 1.845 1.00 83.75 106 LEU A O 1
ATOM 894 N N . ASN A 1 107 ? 14.388 0.494 -0.191 1.00 80.38 107 ASN A N 1
ATOM 895 C CA . ASN A 1 107 ? 14.931 -0.858 -0.227 1.00 80.38 107 ASN A CA 1
ATOM 896 C C . ASN A 1 107 ? 15.202 -1.348 -1.653 1.00 80.38 107 ASN A C 1
ATOM 898 O O . ASN A 1 107 ? 14.450 -2.139 -2.219 1.00 80.38 107 ASN A O 1
ATOM 902 N N . TYR A 1 108 ? 16.333 -0.917 -2.204 1.00 80.94 108 TYR A N 1
ATOM 903 C CA . TYR A 1 108 ? 16.720 -1.236 -3.577 1.00 80.94 108 TYR A CA 1
ATOM 904 C C . TYR A 1 108 ? 17.097 -2.711 -3.785 1.00 80.94 108 TYR A C 1
ATOM 906 O O . TYR A 1 108 ? 17.076 -3.173 -4.920 1.00 80.94 108 TYR A O 1
ATOM 914 N N . ARG A 1 109 ? 17.422 -3.456 -2.715 1.00 81.62 109 ARG A N 1
ATOM 915 C CA . ARG A 1 109 ? 17.858 -4.867 -2.783 1.00 81.62 109 ARG A CA 1
ATOM 916 C C . ARG A 1 109 ? 16.700 -5.866 -2.862 1.00 81.62 109 ARG A C 1
ATOM 918 O O . ARG A 1 109 ? 16.906 -7.028 -3.215 1.00 81.62 109 ARG A O 1
ATOM 925 N N . ASP A 1 110 ? 15.484 -5.446 -2.517 1.00 82.19 110 ASP A N 1
ATOM 926 C CA . ASP A 1 110 ? 14.317 -6.328 -2.512 1.00 82.19 110 ASP A CA 1
ATOM 927 C C . ASP A 1 110 ? 13.791 -6.537 -3.940 1.00 82.19 110 ASP A C 1
ATOM 929 O O . ASP A 1 110 ? 13.017 -5.736 -4.467 1.00 82.19 110 ASP A O 1
ATOM 933 N N . HIS A 1 111 ? 14.138 -7.673 -4.546 1.00 80.19 111 HIS A N 1
ATOM 934 C CA . HIS A 1 111 ? 13.740 -8.021 -5.918 1.00 80.19 111 HIS A CA 1
ATOM 935 C C . HIS A 1 111 ? 12.213 -8.116 -6.081 1.00 80.19 111 HIS A C 1
ATOM 937 O O . HIS A 1 111 ? 11.669 -7.808 -7.134 1.00 80.19 111 HIS A O 1
ATOM 943 N N . THR A 1 112 ? 11.487 -8.464 -5.013 1.00 82.88 112 THR A N 1
ATOM 944 C CA . THR A 1 112 ? 10.016 -8.564 -5.045 1.00 82.88 112 THR A CA 1
ATOM 945 C C . THR A 1 112 ? 9.319 -7.239 -5.367 1.00 82.88 112 THR A C 1
ATOM 947 O O . THR A 1 112 ? 8.237 -7.244 -5.956 1.00 82.88 112 THR A O 1
ATOM 950 N N . ILE A 1 113 ? 9.919 -6.106 -4.983 1.00 84.12 113 ILE A N 1
ATOM 951 C CA . ILE A 1 113 ? 9.383 -4.769 -5.266 1.00 84.12 113 ILE A CA 1
ATOM 952 C C . ILE A 1 113 ? 9.594 -4.447 -6.747 1.00 84.12 113 ILE A C 1
ATOM 954 O O . ILE A 1 113 ? 8.677 -3.945 -7.396 1.00 84.12 113 ILE A O 1
ATOM 958 N N . TRP A 1 114 ? 10.762 -4.805 -7.284 1.00 82.75 114 TRP A N 1
ATOM 959 C CA . TRP A 1 114 ? 11.100 -4.653 -8.695 1.00 82.75 114 TRP A CA 1
ATOM 960 C C . TRP A 1 114 ? 10.226 -5.515 -9.606 1.00 82.75 114 TRP A C 1
ATOM 962 O O . TRP A 1 114 ? 9.593 -4.966 -10.505 1.00 82.75 114 TRP A O 1
ATOM 972 N N . ASP A 1 115 ? 10.087 -6.814 -9.315 1.00 82.12 115 ASP A N 1
ATOM 973 C CA . ASP A 1 115 ? 9.228 -7.742 -10.070 1.00 82.12 115 ASP A CA 1
ATOM 974 C C . ASP A 1 115 ? 7.787 -7.195 -10.178 1.00 82.12 115 ASP A C 1
ATOM 976 O O . ASP A 1 115 ? 7.168 -7.191 -11.247 1.00 82.12 115 ASP A O 1
ATOM 980 N N . ARG A 1 116 ? 7.252 -6.666 -9.067 1.00 81.81 116 ARG A N 1
ATOM 981 C CA . ARG A 1 116 ? 5.919 -6.039 -9.009 1.00 81.81 116 ARG A CA 1
ATOM 982 C C . ARG A 1 116 ? 5.848 -4.750 -9.825 1.00 81.81 116 ARG A C 1
ATOM 984 O O . ARG A 1 116 ? 4.903 -4.578 -10.590 1.00 81.81 116 ARG A O 1
ATOM 991 N N . ALA A 1 117 ? 6.814 -3.850 -9.652 1.00 83.12 117 ALA A N 1
ATOM 992 C CA . ALA A 1 117 ? 6.831 -2.555 -10.323 1.00 83.12 117 ALA A CA 1
ATOM 993 C C . ALA A 1 117 ? 6.932 -2.711 -11.847 1.00 83.12 117 ALA A C 1
ATOM 995 O O . ALA A 1 117 ? 6.187 -2.063 -12.577 1.00 83.12 117 ALA A O 1
ATOM 996 N N . VAL A 1 118 ? 7.791 -3.617 -12.315 1.00 79.19 118 VAL A N 1
ATOM 997 C CA . VAL A 1 118 ? 7.991 -3.920 -13.737 1.00 79.19 118 VAL A CA 1
ATOM 998 C C . VAL A 1 118 ? 6.747 -4.556 -14.360 1.00 79.19 118 VAL A C 1
ATOM 1000 O O . VAL A 1 118 ? 6.339 -4.164 -15.449 1.00 79.19 118 VAL A O 1
ATOM 1003 N N . THR A 1 119 ? 6.091 -5.477 -13.648 1.00 78.81 119 THR A N 1
ATOM 1004 C CA . THR A 1 119 ? 4.845 -6.105 -14.123 1.00 78.81 119 THR A CA 1
ATOM 1005 C C . THR A 1 119 ? 3.707 -5.089 -14.267 1.00 78.81 119 THR A C 1
ATOM 1007 O O . THR A 1 119 ? 2.914 -5.172 -15.202 1.00 78.81 119 THR A O 1
ATOM 1010 N N . LEU A 1 120 ? 3.609 -4.131 -13.339 1.00 76.06 120 LEU A N 1
ATOM 1011 C CA . LEU A 1 120 ? 2.529 -3.139 -13.318 1.00 76.06 120 LEU A CA 1
ATOM 1012 C C . LEU A 1 120 ? 2.784 -1.943 -14.241 1.00 76.06 120 LEU A C 1
ATOM 1014 O O . LEU A 1 120 ? 1.838 -1.362 -14.769 1.00 76.06 120 LEU A O 1
ATOM 1018 N N . LEU A 1 121 ? 4.045 -1.547 -14.420 1.00 75.31 121 LEU A N 1
ATOM 1019 C CA . LEU A 1 121 ? 4.440 -0.346 -15.162 1.00 75.31 121 LEU A CA 1
ATOM 1020 C C . LEU A 1 121 ? 5.464 -0.678 -16.255 1.00 75.31 121 LEU A C 1
ATOM 1022 O O . LEU A 1 121 ? 6.546 -0.082 -16.293 1.00 75.31 121 LEU A O 1
ATOM 1026 N N . PRO A 1 122 ? 5.139 -1.589 -17.186 1.00 68.62 122 PRO A N 1
ATOM 1027 C CA . PRO A 1 122 ? 6.141 -2.127 -18.092 1.00 68.62 122 PRO A CA 1
ATOM 1028 C C . PRO A 1 122 ? 6.601 -1.107 -19.148 1.00 68.62 122 PRO A C 1
ATOM 1030 O O . PRO A 1 122 ? 7.718 -1.205 -19.639 1.00 68.62 122 PRO A O 1
ATOM 1033 N N . LYS A 1 123 ? 5.796 -0.072 -19.440 1.00 66.94 123 LYS A N 1
ATOM 1034 C CA . LYS A 1 123 ? 6.142 1.012 -20.381 1.00 66.94 123 LYS A CA 1
ATOM 1035 C C . LYS A 1 123 ? 7.064 2.093 -19.796 1.00 66.94 123 LYS A C 1
ATOM 1037 O O . LYS A 1 123 ? 7.421 3.045 -20.488 1.00 66.94 123 LYS A O 1
ATOM 1042 N N . VAL A 1 124 ? 7.438 2.007 -18.518 1.00 70.56 124 VAL A N 1
ATOM 1043 C CA . VAL A 1 124 ? 8.319 2.999 -17.888 1.00 70.56 124 VAL A CA 1
ATOM 1044 C C . VAL A 1 124 ? 9.773 2.558 -18.040 1.00 70.56 124 VAL A C 1
ATOM 1046 O O . VAL A 1 124 ? 10.351 1.955 -17.139 1.00 70.56 124 VAL A O 1
ATOM 1049 N N . ASN A 1 125 ? 10.392 2.913 -19.169 1.00 68.81 125 ASN A N 1
ATOM 1050 C CA . ASN A 1 125 ? 11.782 2.542 -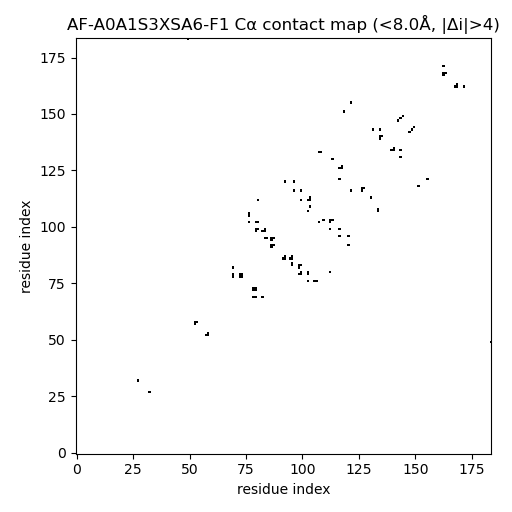19.485 1.00 68.81 125 ASN A CA 1
ATOM 1051 C C . ASN A 1 125 ? 12.780 2.949 -18.383 1.00 68.81 125 ASN A C 1
ATOM 1053 O O . ASN A 1 125 ? 13.731 2.231 -18.102 1.00 68.81 125 ASN A O 1
ATOM 1057 N N . GLN A 1 126 ? 12.532 4.067 -17.691 1.00 72.69 126 GLN A N 1
ATOM 1058 C CA . GLN A 1 126 ? 13.361 4.523 -16.567 1.00 72.69 126 GLN A CA 1
ATOM 1059 C C . GLN A 1 126 ? 13.426 3.518 -15.404 1.00 72.69 126 GLN A C 1
ATOM 1061 O O . GLN A 1 126 ? 14.456 3.443 -14.739 1.00 72.69 126 GLN A O 1
ATOM 1066 N N . LEU A 1 127 ? 12.357 2.754 -15.146 1.00 75.19 127 LEU A N 1
ATOM 1067 C CA . LEU A 1 127 ? 12.360 1.725 -14.101 1.00 75.19 127 LEU A CA 1
ATOM 1068 C C . LEU A 1 127 ? 13.213 0.529 -14.519 1.00 75.19 127 LEU A C 1
ATOM 1070 O O . LEU A 1 127 ? 14.003 0.048 -13.715 1.00 75.19 127 LEU A O 1
ATOM 1074 N N . TRP A 1 128 ? 13.117 0.111 -15.782 1.00 75.25 128 TRP A N 1
ATOM 1075 C CA . TRP A 1 128 ? 13.936 -0.967 -16.334 1.00 75.25 128 TRP A CA 1
ATOM 1076 C C . TRP A 1 128 ? 15.431 -0.652 -16.284 1.00 75.25 128 TRP A C 1
ATOM 1078 O O . TRP A 1 128 ? 16.207 -1.484 -15.826 1.00 75.25 128 TRP A O 1
ATOM 1088 N N . TYR A 1 129 ? 15.836 0.566 -16.661 1.00 75.75 129 TYR A N 1
ATOM 1089 C CA . TYR A 1 129 ? 17.241 0.975 -16.568 1.00 75.75 129 TYR A CA 1
ATOM 1090 C C . TYR A 1 129 ? 17.760 0.942 -15.128 1.00 75.75 129 TYR A C 1
ATOM 1092 O O . TYR A 1 129 ? 18.852 0.438 -14.879 1.00 75.75 129 TYR A O 1
ATOM 1100 N N . LYS A 1 130 ? 16.967 1.431 -14.164 1.00 77.81 130 LYS A N 1
ATOM 1101 C CA . LYS A 1 130 ? 17.345 1.376 -12.745 1.00 77.81 130 LYS A CA 1
ATOM 1102 C C . LYS A 1 130 ? 17.384 -0.061 -12.212 1.00 77.81 130 LYS A C 1
ATOM 1104 O O . LYS A 1 130 ? 18.233 -0.352 -11.378 1.00 77.81 130 LYS A O 1
ATOM 1109 N N . TYR A 1 131 ? 16.501 -0.940 -12.689 1.00 77.94 131 TYR A N 1
ATOM 1110 C CA . TYR A 1 131 ? 16.477 -2.353 -12.307 1.00 77.94 131 TYR A CA 1
ATOM 1111 C C . TYR A 1 131 ? 17.732 -3.086 -12.791 1.00 77.94 131 TYR A C 1
ATOM 1113 O O . TYR A 1 131 ? 18.424 -3.705 -11.990 1.00 77.94 131 TYR A O 1
ATOM 1121 N N . ILE A 1 132 ? 18.075 -2.940 -14.074 1.00 74.56 132 ILE A N 1
ATOM 1122 C CA . ILE A 1 132 ? 19.277 -3.543 -14.668 1.00 74.56 132 ILE A CA 1
ATOM 1123 C C . ILE A 1 132 ? 20.540 -3.019 -13.975 1.00 74.56 132 ILE A C 1
ATOM 1125 O O . ILE A 1 132 ? 21.397 -3.806 -13.586 1.00 74.56 132 ILE A O 1
ATOM 1129 N N . HIS A 1 133 ? 20.625 -1.703 -13.758 1.00 74.50 133 HIS A N 1
ATOM 1130 C CA . HIS A 1 133 ? 21.751 -1.103 -13.045 1.00 74.50 133 HIS A CA 1
ATOM 1131 C C . HIS A 1 133 ? 21.864 -1.621 -11.603 1.00 74.50 133 HIS A C 1
ATOM 1133 O O . HIS A 1 133 ? 22.959 -1.877 -11.116 1.00 74.50 133 HIS A O 1
ATOM 1139 N N . MET A 1 134 ? 20.741 -1.821 -10.909 1.00 75.50 134 MET A N 1
ATOM 1140 C CA . MET A 1 134 ? 20.732 -2.416 -9.572 1.00 75.50 134 MET A CA 1
ATOM 1141 C C . MET A 1 134 ? 21.261 -3.862 -9.587 1.00 75.50 134 MET A C 1
ATOM 1143 O O . MET A 1 134 ? 22.115 -4.192 -8.766 1.00 75.50 134 MET A O 1
ATOM 1147 N N . GLU A 1 135 ? 20.812 -4.698 -10.527 1.00 72.12 135 GLU A N 1
ATOM 1148 C CA . GLU A 1 135 ? 21.277 -6.089 -10.688 1.00 72.12 135 GLU A CA 1
ATOM 1149 C C . GLU A 1 135 ? 22.786 -6.164 -10.986 1.00 72.12 135 GLU A C 1
ATOM 1151 O O . GLU A 1 135 ? 23.495 -7.011 -10.434 1.00 72.12 135 GLU A O 1
ATOM 1156 N N . GLU A 1 136 ? 23.294 -5.237 -11.805 1.00 72.31 136 GLU A N 1
ATOM 1157 C CA . GLU A 1 136 ? 24.725 -5.071 -12.083 1.00 72.31 136 GLU A CA 1
ATOM 1158 C C . GLU A 1 136 ? 25.507 -4.704 -10.814 1.00 72.31 136 GLU A C 1
ATOM 1160 O O . GLU A 1 136 ? 26.501 -5.353 -10.486 1.00 72.31 136 GLU A O 1
ATOM 1165 N N . MET A 1 137 ? 25.015 -3.732 -10.037 1.00 74.25 137 MET A N 1
ATOM 1166 C CA . MET A 1 137 ? 25.638 -3.305 -8.776 1.00 74.25 137 MET A CA 1
ATOM 1167 C C . MET A 1 137 ? 25.629 -4.393 -7.691 1.00 74.25 137 MET A C 1
ATOM 1169 O O . MET A 1 137 ? 26.475 -4.372 -6.796 1.00 74.25 137 MET A O 1
ATOM 1173 N N . LEU A 1 138 ? 24.693 -5.345 -7.745 1.00 74.50 138 LEU A N 1
ATOM 1174 C CA . LEU A 1 138 ? 24.665 -6.507 -6.850 1.00 74.50 138 LEU A CA 1
ATOM 1175 C C . LEU A 1 138 ? 25.566 -7.662 -7.316 1.00 74.50 138 LEU A C 1
ATOM 1177 O O . LEU A 1 138 ? 25.697 -8.646 -6.590 1.00 74.50 138 LEU A O 1
ATOM 1181 N N . GLY A 1 139 ? 26.196 -7.562 -8.492 1.00 66.69 139 GLY A N 1
ATOM 1182 C CA . GLY A 1 139 ? 27.042 -8.623 -9.044 1.00 66.69 139 GLY A CA 1
ATOM 1183 C C . GLY A 1 139 ? 26.259 -9.850 -9.532 1.00 66.69 139 GLY A C 1
ATOM 1184 O O . GLY A 1 139 ? 26.860 -10.878 -9.838 1.00 66.69 139 GLY A O 1
ATOM 1185 N N . ASN A 1 140 ? 24.931 -9.744 -9.661 1.00 65.38 140 ASN A N 1
ATOM 1186 C CA . ASN A 1 140 ? 24.036 -10.798 -10.156 1.00 65.38 140 ASN A CA 1
ATOM 1187 C C . ASN A 1 140 ? 23.945 -10.819 -11.695 1.00 65.38 140 ASN A C 1
ATOM 1189 O O . ASN A 1 140 ? 22.953 -11.265 -12.272 1.00 65.38 140 ASN A O 1
ATOM 1193 N N . VAL A 1 141 ? 24.998 -10.377 -12.387 1.00 54.12 141 VAL A N 1
ATOM 1194 C CA . VAL A 1 141 ? 25.045 -10.236 -13.855 1.00 54.12 141 VAL A CA 1
ATOM 1195 C C . VAL A 1 141 ? 24.729 -11.558 -14.579 1.00 54.12 141 VAL A C 1
ATOM 1197 O O . VAL A 1 141 ? 24.166 -11.562 -15.668 1.00 54.12 141 VAL A O 1
ATOM 1200 N N . ASN A 1 142 ? 24.996 -12.701 -13.940 1.00 52.97 142 ASN A N 1
ATOM 1201 C CA . ASN A 1 142 ? 24.697 -14.024 -14.497 1.00 52.97 142 ASN A CA 1
ATOM 1202 C C . ASN A 1 142 ? 23.201 -14.411 -14.445 1.00 52.97 142 ASN A C 1
ATOM 1204 O O . ASN A 1 142 ? 22.783 -15.281 -15.204 1.00 52.97 142 ASN A O 1
ATOM 1208 N N . LEU A 1 143 ? 22.389 -13.783 -13.583 1.00 52.56 143 LEU A N 1
ATOM 1209 C CA . LEU A 1 143 ? 20.938 -14.018 -13.464 1.00 52.56 143 LEU A CA 1
ATOM 1210 C C . LEU A 1 143 ? 20.108 -13.061 -14.333 1.00 52.56 143 LEU A C 1
ATOM 1212 O O . LEU A 1 143 ? 18.972 -13.386 -14.686 1.00 52.56 143 LEU A O 1
ATOM 1216 N N . CYS A 1 144 ? 20.651 -11.891 -14.684 1.00 48.44 144 CYS A N 1
ATOM 1217 C CA . CYS A 1 144 ? 19.882 -10.843 -15.355 1.00 48.44 144 CYS A CA 1
ATOM 1218 C C . CYS A 1 144 ? 19.646 -11.102 -16.855 1.00 48.44 144 CYS A C 1
ATOM 1220 O O . CYS A 1 144 ? 18.727 -10.518 -17.424 1.00 48.44 144 CYS A O 1
ATOM 1222 N N . HIS A 1 145 ? 20.418 -11.998 -17.488 1.00 46.75 145 HIS A N 1
ATOM 1223 C CA . HIS A 1 145 ? 20.521 -12.031 -18.952 1.00 46.75 145 HIS A CA 1
ATOM 1224 C C . HIS A 1 145 ? 19.974 -13.283 -19.661 1.00 46.75 145 HIS A C 1
ATOM 1226 O O . HIS A 1 145 ? 20.010 -13.314 -20.886 1.00 46.75 145 HIS A O 1
ATOM 1232 N N . LYS A 1 146 ? 19.477 -14.316 -18.967 1.00 46.62 146 LYS A N 1
ATOM 1233 C CA . LYS A 1 146 ? 18.915 -15.490 -19.673 1.00 46.62 146 LYS A CA 1
ATOM 1234 C C . LYS A 1 146 ? 17.478 -15.820 -19.295 1.00 46.62 146 LYS A C 1
ATOM 1236 O O . LYS A 1 146 ? 16.609 -15.685 -20.136 1.00 46.62 146 LYS A O 1
ATOM 1241 N N . ASP A 1 147 ? 17.181 -16.117 -18.034 1.00 50.22 147 ASP A N 1
ATOM 1242 C CA . ASP A 1 147 ? 15.862 -16.711 -17.742 1.00 50.22 147 ASP A CA 1
ATOM 1243 C C . ASP A 1 147 ? 14.805 -15.728 -17.228 1.00 50.22 147 ASP A C 1
ATOM 1245 O O . ASP A 1 147 ? 13.621 -16.039 -17.256 1.00 50.22 147 ASP A O 1
ATOM 1249 N N . ARG A 1 148 ? 15.193 -14.555 -16.705 1.00 55.50 148 ARG A N 1
ATOM 1250 C CA . ARG A 1 148 ? 14.250 -13.635 -16.031 1.00 55.50 148 ARG A CA 1
ATOM 1251 C C . ARG A 1 148 ? 13.953 -12.377 -16.845 1.00 55.50 148 ARG A C 1
ATOM 1253 O O . ARG A 1 148 ? 12.799 -11.968 -16.933 1.00 55.50 148 ARG A O 1
ATOM 1260 N N . GLY A 1 149 ? 14.977 -11.775 -17.451 1.00 54.94 149 GLY A N 1
ATOM 1261 C CA . GLY A 1 149 ? 14.835 -10.594 -18.307 1.00 54.94 149 GLY A CA 1
ATOM 1262 C C . GLY A 1 149 ? 14.103 -10.896 -19.616 1.00 54.94 149 GLY A C 1
ATOM 1263 O O . GLY A 1 149 ? 13.184 -10.160 -19.968 1.00 54.94 149 GLY A O 1
ATOM 1264 N N . GLU A 1 150 ? 14.451 -12.005 -20.283 1.00 59.59 150 GLU A N 1
ATOM 1265 C CA . GLU A 1 150 ? 13.780 -12.461 -21.511 1.00 59.59 150 GLU A CA 1
ATOM 1266 C C . GLU A 1 150 ? 12.314 -12.786 -21.236 1.00 59.59 150 GLU A C 1
ATOM 1268 O O . GLU A 1 150 ? 11.438 -12.227 -21.877 1.00 59.59 150 GLU A O 1
ATOM 1273 N N . ASP A 1 151 ? 12.030 -13.555 -20.188 1.00 63.97 151 ASP A N 1
ATOM 1274 C CA . ASP A 1 151 ? 10.677 -13.893 -19.741 1.00 63.97 151 ASP A CA 1
ATOM 1275 C C . ASP A 1 151 ? 9.792 -12.662 -19.486 1.00 63.97 151 ASP A C 1
ATOM 1277 O O . ASP A 1 1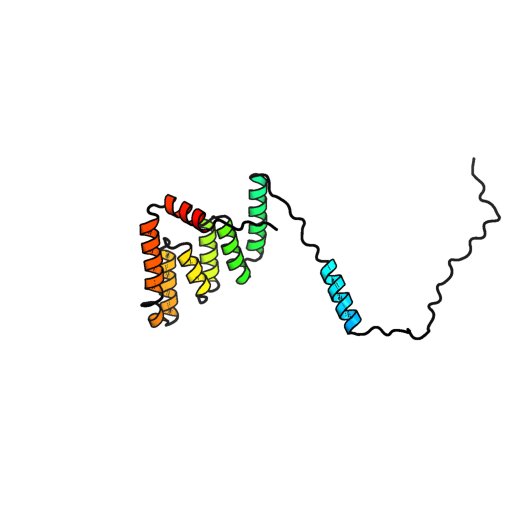51 ? 8.600 -12.645 -19.799 1.00 63.97 151 ASP A O 1
ATOM 1281 N N . LEU A 1 152 ? 10.349 -11.630 -18.847 1.00 62.00 152 LEU A N 1
ATOM 1282 C CA . LEU A 1 152 ? 9.626 -10.400 -18.526 1.00 62.00 152 LEU A CA 1
ATOM 1283 C C . LEU A 1 152 ? 9.473 -9.496 -19.756 1.00 62.00 152 LEU A C 1
ATOM 1285 O O . LEU A 1 152 ? 8.414 -8.886 -19.929 1.00 62.00 152 LEU A O 1
ATOM 1289 N N . TYR A 1 153 ? 10.480 -9.439 -20.629 1.00 62.56 153 TYR A N 1
ATOM 1290 C CA . TYR A 1 153 ? 10.417 -8.697 -21.885 1.00 62.56 153 TYR A CA 1
ATOM 1291 C C . TYR A 1 153 ? 9.492 -9.374 -22.901 1.00 62.56 153 TYR A C 1
ATOM 1293 O O . TYR A 1 153 ? 8.687 -8.699 -23.528 1.00 62.56 153 TYR A O 1
ATOM 1301 N N . GLU A 1 154 ? 9.492 -10.701 -23.008 1.00 67.31 154 GLU A N 1
ATOM 1302 C CA . GLU A 1 154 ? 8.524 -11.461 -23.798 1.00 67.31 154 GLU A CA 1
ATOM 1303 C C . GLU A 1 154 ? 7.105 -11.262 -23.275 1.00 67.31 154 GLU A C 1
ATOM 1305 O O . GLU A 1 154 ? 6.190 -11.045 -24.068 1.00 67.31 154 GLU A O 1
ATOM 1310 N N . LYS A 1 155 ? 6.902 -11.249 -21.949 1.00 64.69 155 LYS A N 1
ATOM 1311 C CA . LYS A 1 155 ? 5.607 -10.878 -21.351 1.00 64.69 155 LYS A CA 1
ATOM 1312 C C . LYS A 1 155 ? 5.207 -9.452 -21.731 1.00 64.69 155 LYS A C 1
ATOM 1314 O O . LYS A 1 155 ? 4.031 -9.227 -22.014 1.00 64.69 155 LYS A O 1
ATOM 1319 N N . PHE A 1 156 ? 6.152 -8.514 -21.795 1.00 58.69 156 PHE A N 1
ATOM 1320 C CA . PHE A 1 156 ? 5.910 -7.143 -22.248 1.00 58.69 156 PHE A CA 1
ATOM 1321 C C . PHE A 1 156 ? 5.599 -7.051 -23.751 1.00 58.69 156 PHE A C 1
ATOM 1323 O O . PHE A 1 156 ? 4.615 -6.423 -24.129 1.00 58.69 156 PHE A O 1
ATOM 1330 N N . VAL A 1 157 ? 6.356 -7.729 -24.610 1.00 66.75 157 VAL A N 1
ATOM 1331 C CA . VAL A 1 157 ? 6.130 -7.771 -26.062 1.00 66.75 157 VAL A CA 1
ATOM 1332 C C . VAL A 1 157 ? 4.818 -8.488 -26.385 1.00 66.75 157 VAL A C 1
ATOM 1334 O O . VAL A 1 157 ? 4.056 -8.043 -27.240 1.00 66.75 157 VAL A O 1
ATOM 1337 N N . ALA A 1 158 ? 4.494 -9.573 -25.678 1.00 66.25 158 ALA A N 1
ATOM 1338 C CA . ALA A 1 158 ? 3.205 -10.252 -25.777 1.00 66.25 158 ALA A CA 1
ATOM 1339 C C . ALA A 1 158 ? 2.054 -9.372 -25.268 1.00 66.25 158 ALA A C 1
ATOM 1341 O O . ALA A 1 158 ? 0.938 -9.467 -25.778 1.00 66.25 158 ALA A O 1
ATOM 1342 N N . PHE A 1 159 ? 2.312 -8.517 -24.278 1.00 58.72 159 PHE A N 1
ATOM 1343 C CA . PHE A 1 159 ? 1.361 -7.523 -23.797 1.00 58.72 159 PHE A CA 1
ATOM 1344 C C . PHE A 1 159 ? 1.132 -6.409 -24.831 1.00 58.72 159 PHE A C 1
ATOM 1346 O O . PHE A 1 159 ? -0.020 -6.141 -25.167 1.00 58.72 159 PHE A O 1
ATOM 1353 N N . GLU A 1 160 ? 2.185 -5.832 -25.417 1.00 64.19 160 GLU A N 1
ATOM 1354 C CA . GLU A 1 160 ? 2.071 -4.843 -26.501 1.00 64.19 160 GLU A CA 1
ATOM 1355 C C . GLU A 1 160 ? 1.354 -5.409 -27.730 1.00 64.19 160 GLU A C 1
ATOM 1357 O O . GLU A 1 160 ? 0.435 -4.775 -28.247 1.00 64.19 160 GLU A O 1
ATOM 1362 N N . LYS A 1 161 ? 1.703 -6.633 -28.150 1.00 69.31 161 LYS A N 1
ATOM 1363 C CA . LYS A 1 161 ? 1.059 -7.314 -29.287 1.00 69.31 161 LYS A CA 1
ATOM 1364 C C . LYS A 1 161 ? -0.430 -7.587 -29.067 1.00 69.31 161 LYS A C 1
ATOM 1366 O O . LYS A 1 161 ? -1.171 -7.665 -30.040 1.00 69.31 161 LYS A O 1
ATOM 1371 N N . ARG A 1 162 ? -0.874 -7.778 -27.818 1.00 55.44 162 ARG A N 1
ATOM 1372 C CA . ARG A 1 162 ? -2.283 -8.074 -27.497 1.00 55.44 162 ARG A CA 1
ATOM 1373 C C . ARG A 1 162 ? -3.145 -6.835 -27.312 1.00 55.44 162 ARG A C 1
ATOM 1375 O O . ARG A 1 162 ? -4.344 -6.930 -27.547 1.00 55.44 162 ARG A O 1
ATOM 1382 N N . TYR A 1 163 ? -2.573 -5.730 -26.842 1.00 51.62 163 TYR A N 1
ATOM 1383 C CA . TYR A 1 163 ? -3.368 -4.600 -26.361 1.00 51.62 163 TYR A CA 1
ATOM 1384 C C . TYR A 1 163 ? -3.137 -3.290 -27.113 1.00 51.62 163 TYR A C 1
ATOM 1386 O O . TYR A 1 163 ? -3.955 -2.395 -26.952 1.00 51.62 163 TYR A O 1
ATOM 1394 N N . GLY A 1 164 ? -2.118 -3.169 -27.971 1.00 66.94 164 GLY A N 1
ATOM 1395 C CA . GLY A 1 164 ? -1.940 -1.960 -28.784 1.00 66.94 164 GLY A CA 1
ATOM 1396 C C . GLY A 1 164 ? -1.843 -0.668 -27.952 1.00 66.94 164 GLY A C 1
ATOM 1397 O O . GLY A 1 164 ? -1.265 -0.671 -26.866 1.00 66.94 164 GLY A O 1
ATOM 1398 N N . ASP A 1 165 ? -2.354 0.447 -28.487 1.00 59.97 165 ASP A N 1
ATOM 1399 C CA . ASP A 1 165 ? -2.205 1.817 -27.966 1.00 59.97 165 ASP A CA 1
ATOM 1400 C C . ASP A 1 165 ? -2.571 2.047 -26.484 1.00 59.97 165 ASP A C 1
ATOM 1402 O O . ASP A 1 165 ? -3.249 1.262 -25.820 1.00 59.97 165 ASP A O 1
ATOM 1406 N N . ARG A 1 166 ? -2.092 3.189 -25.964 1.00 52.22 166 ARG A N 1
ATOM 1407 C CA . ARG A 1 166 ? -2.119 3.612 -24.549 1.00 52.22 166 ARG A CA 1
ATOM 1408 C C . ARG A 1 166 ? -3.472 3.427 -23.838 1.00 52.22 166 ARG A C 1
ATOM 1410 O O . ARG A 1 166 ? -3.451 3.039 -22.676 1.00 52.22 166 ARG A O 1
ATOM 1417 N N . GLU A 1 167 ? -4.601 3.670 -24.505 1.00 53.59 167 GLU A N 1
ATOM 1418 C CA . GLU A 1 167 ? -5.946 3.553 -23.906 1.00 53.59 167 GLU A CA 1
ATOM 1419 C C . GLU A 1 167 ? -6.412 2.100 -23.739 1.00 53.59 167 GLU A C 1
ATOM 1421 O O . GLU A 1 167 ? -6.913 1.721 -22.683 1.00 53.59 167 GLU A O 1
ATOM 1426 N N . SER A 1 168 ? -6.174 1.244 -24.736 1.00 55.38 168 SER A N 1
ATOM 1427 C CA . SER A 1 168 ? -6.600 -0.166 -24.702 1.00 55.38 168 SER A CA 1
ATOM 1428 C C . SER A 1 168 ? -5.856 -0.985 -23.635 1.00 55.38 168 SER A C 1
ATOM 1430 O O . SER A 1 168 ? -6.365 -1.979 -23.112 1.00 55.38 168 SER A O 1
ATOM 1432 N N . ILE A 1 169 ? -4.655 -0.539 -23.263 1.00 54.09 169 ILE A N 1
ATOM 1433 C CA . ILE A 1 169 ? -3.835 -1.109 -22.188 1.00 54.09 169 ILE A CA 1
ATOM 1434 C C . ILE A 1 169 ? -4.400 -0.802 -20.796 1.00 54.09 169 ILE A C 1
ATOM 1436 O O . ILE A 1 169 ? -4.373 -1.675 -19.924 1.00 54.09 169 ILE A O 1
ATOM 1440 N N . GLU A 1 170 ? -4.920 0.408 -20.580 1.00 52.91 170 GLU A N 1
ATOM 1441 C CA . GLU A 1 170 ? -5.536 0.790 -19.305 1.00 52.91 170 GLU A CA 1
ATOM 1442 C C . GLU A 1 170 ? -6.821 -0.029 -19.069 1.00 52.91 170 GLU A C 1
ATOM 1444 O O . GLU A 1 170 ? -7.015 -0.556 -17.971 1.00 52.91 170 GLU A O 1
ATOM 1449 N N . ASP A 1 171 ? -7.607 -0.289 -20.120 1.00 53.44 171 ASP A N 1
ATOM 1450 C CA . ASP A 1 171 ? -8.804 -1.144 -20.075 1.00 53.44 171 ASP A CA 1
ATOM 1451 C C . ASP A 1 171 ? -8.500 -2.644 -19.889 1.00 53.44 171 ASP A C 1
ATOM 1453 O O . ASP A 1 171 ? -9.239 -3.372 -19.217 1.00 53.44 171 ASP A O 1
ATOM 1457 N N . ALA A 1 172 ? -7.376 -3.137 -20.406 1.00 54.38 172 ALA A N 1
ATOM 1458 C CA . ALA A 1 172 ? -6.964 -4.532 -20.238 1.00 54.38 172 ALA A CA 1
ATOM 1459 C C . ALA A 1 172 ? -6.592 -4.890 -18.791 1.00 54.38 172 ALA A C 1
ATOM 1461 O O . ALA A 1 172 ? -6.890 -5.994 -18.313 1.00 54.38 172 ALA A O 1
ATOM 1462 N N . ILE A 1 173 ? -5.960 -3.952 -18.078 1.00 54.16 173 ILE A N 1
ATOM 1463 C CA . ILE A 1 173 ? -5.645 -4.101 -16.651 1.00 54.16 173 ILE A CA 1
ATOM 1464 C C . ILE A 1 173 ? -6.947 -4.127 -15.831 1.00 54.16 173 ILE A C 1
ATOM 1466 O O . ILE A 1 173 ? -7.058 -4.867 -14.851 1.00 54.16 173 ILE A O 1
ATOM 1470 N N . ILE A 1 174 ? -7.977 -3.405 -16.282 1.00 51.62 174 ILE A N 1
ATOM 1471 C CA . ILE A 1 174 ? -9.326 -3.444 -15.707 1.00 51.62 174 ILE A CA 1
ATOM 1472 C C . ILE A 1 174 ? -10.007 -4.800 -15.958 1.00 51.62 174 ILE A C 1
ATOM 1474 O O . ILE A 1 174 ? -10.629 -5.339 -15.039 1.00 51.62 174 ILE A O 1
ATOM 1478 N N . GLY A 1 175 ? -9.852 -5.373 -17.155 1.00 44.09 175 GLY A N 1
ATOM 1479 C CA . GLY A 1 175 ? -10.483 -6.636 -17.557 1.00 44.09 175 GLY A CA 1
ATOM 1480 C C . GLY A 1 175 ? -9.907 -7.893 -16.892 1.00 44.09 175 GLY A C 1
ATOM 1481 O O . GLY A 1 175 ? -10.659 -8.812 -16.575 1.00 44.09 175 GLY A O 1
ATOM 1482 N N . LYS A 1 176 ? -8.595 -7.944 -16.617 1.00 50.31 176 LYS A N 1
ATOM 1483 C CA . LYS A 1 176 ? -7.956 -9.108 -15.958 1.00 50.31 176 LYS A CA 1
ATOM 1484 C C . LYS A 1 176 ? -8.053 -9.108 -14.425 1.00 50.31 176 LYS A C 1
ATOM 1486 O O . LYS A 1 176 ? -7.823 -10.147 -13.812 1.00 50.31 176 LYS A O 1
ATOM 1491 N N . GLY A 1 177 ? -8.422 -7.982 -13.808 1.00 43.56 177 GLY A N 1
ATOM 1492 C CA . GLY A 1 177 ? -8.633 -7.848 -12.356 1.00 43.56 177 GLY A CA 1
ATOM 1493 C C . GLY A 1 177 ? -10.078 -8.073 -11.882 1.00 43.56 177 GLY A C 1
ATOM 1494 O O . GLY A 1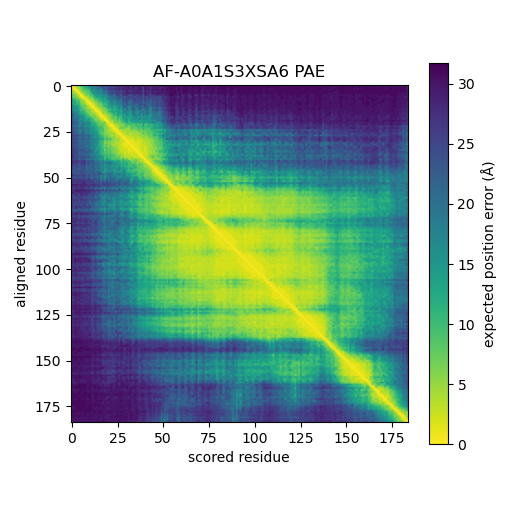 177 ? -10.385 -7.859 -10.707 1.00 43.56 177 GLY A O 1
ATOM 1495 N N . GLY A 1 178 ? -10.990 -8.471 -12.772 1.00 38.69 178 GLY A N 1
ATOM 1496 C CA . GLY A 1 178 ? -12.399 -8.671 -12.447 1.00 38.69 178 GLY A CA 1
ATOM 1497 C C . GLY A 1 178 ? -12.679 -10.020 -11.784 1.00 38.69 178 GLY A C 1
ATOM 1498 O O . GLY A 1 178 ? -12.808 -11.012 -12.488 1.00 38.69 178 GLY A O 1
ATOM 1499 N N . LEU A 1 179 ? -12.815 -10.020 -10.447 1.00 39.91 179 LEU A N 1
ATOM 1500 C CA . LEU A 1 179 ? -13.831 -10.736 -9.633 1.00 39.91 179 LEU A CA 1
ATOM 1501 C C . LEU A 1 179 ? -13.287 -11.200 -8.266 1.00 39.91 179 LEU A C 1
ATOM 1503 O O . LEU A 1 179 ? -13.050 -12.384 -8.050 1.00 39.91 179 LEU A O 1
ATOM 1507 N N . ASN A 1 180 ? -13.175 -10.286 -7.293 1.00 31.75 180 ASN A N 1
ATOM 1508 C CA . ASN A 1 180 ? -13.729 -10.513 -5.943 1.00 31.75 180 ASN A CA 1
ATOM 1509 C C . ASN A 1 180 ? -13.671 -9.235 -5.096 1.00 31.75 180 ASN A C 1
ATOM 1511 O O . ASN A 1 180 ? -12.927 -9.123 -4.123 1.00 31.75 180 ASN A O 1
ATOM 1515 N N . MET A 1 181 ? -14.503 -8.255 -5.434 1.00 32.59 181 MET A N 1
ATOM 1516 C CA . MET A 1 181 ? -14.771 -7.140 -4.529 1.00 32.59 181 MET A CA 1
ATOM 1517 C C . MET A 1 181 ? -15.866 -7.561 -3.538 1.00 32.59 181 MET A C 1
ATOM 1519 O O . MET A 1 181 ? -16.971 -7.030 -3.530 1.00 32.59 181 MET A O 1
ATOM 1523 N N . LYS A 1 182 ? -15.576 -8.560 -2.692 1.00 29.28 182 LYS A N 1
ATOM 1524 C CA . LYS A 1 182 ? -16.336 -8.752 -1.452 1.00 29.28 182 LYS A CA 1
ATOM 1525 C C . LYS A 1 182 ? -15.749 -7.811 -0.414 1.00 29.28 182 LYS A C 1
ATOM 1527 O O . LYS A 1 182 ? -14.843 -8.177 0.328 1.00 29.28 182 LYS A O 1
ATOM 1532 N N . MET A 1 183 ? -16.292 -6.597 -0.365 1.00 32.81 183 MET A N 1
ATOM 1533 C CA . MET A 1 183 ? -16.219 -5.787 0.846 1.00 32.81 183 MET A CA 1
ATOM 1534 C C . MET A 1 183 ? -17.032 -6.512 1.927 1.00 32.81 183 MET A C 1
ATOM 1536 O O . MET A 1 183 ? -18.262 -6.457 1.946 1.00 32.81 183 MET A O 1
ATOM 1540 N N . LYS A 1 184 ? -16.337 -7.283 2.765 1.00 33.53 184 LYS A N 1
ATOM 1541 C CA . LYS A 1 184 ? -16.832 -7.769 4.051 1.00 33.53 184 LYS A CA 1
ATOM 1542 C C . LYS A 1 184 ? -16.115 -7.012 5.146 1.00 33.53 184 LYS A C 1
ATOM 1544 O O . LYS A 1 184 ? -14.925 -6.693 4.988 1.00 33.53 184 LYS A O 1
#